Protein AF-A0A7S1T1C7-F1 (afdb_monomer_lite)

Structure (mmCIF, N/CA/C/O backbone):
data_AF-A0A7S1T1C7-F1
#
_entry.id   AF-A0A7S1T1C7-F1
#
loop_
_atom_site.group_PDB
_atom_site.id
_atom_site.type_symbol
_atom_site.label_atom_id
_atom_site.label_alt_id
_atom_site.label_comp_id
_atom_site.label_asym_id
_atom_site.label_entity_id
_atom_site.label_seq_id
_atom_site.pdbx_PDB_ins_code
_atom_site.Cartn_x
_atom_site.Cartn_y
_atom_site.Cartn_z
_atom_site.occupancy
_atom_site.B_iso_or_equiv
_atom_site.auth_seq_id
_atom_site.auth_comp_id
_atom_site.auth_asym_id
_atom_site.auth_atom_id
_atom_site.pdbx_PDB_model_num
ATOM 1 N N . MET A 1 1 ? -16.524 -9.075 8.177 1.00 94.69 1 MET A N 1
ATOM 2 C CA . MET A 1 1 ? -15.421 -10.021 7.893 1.00 94.69 1 MET A CA 1
ATOM 3 C C . MET A 1 1 ? -14.574 -10.201 9.147 1.00 94.69 1 MET A C 1
ATOM 5 O O . MET A 1 1 ? -14.177 -9.198 9.713 1.00 94.69 1 MET A O 1
ATOM 9 N N . GLY A 1 2 ? -14.320 -11.431 9.605 1.00 95.88 2 GLY A N 1
ATOM 10 C CA . GLY A 1 2 ? -13.396 -11.708 10.721 1.00 95.88 2 GLY A CA 1
ATOM 11 C C . GLY A 1 2 ? -12.044 -12.215 10.214 1.00 95.88 2 GLY A C 1
ATOM 12 O O . GLY A 1 2 ? -12.002 -12.853 9.164 1.00 95.88 2 GLY A O 1
ATOM 13 N N . ILE A 1 3 ? -10.954 -11.936 10.935 1.00 95.75 3 ILE A N 1
ATOM 14 C CA . ILE A 1 3 ? -9.585 -12.243 10.490 1.00 95.75 3 ILE A CA 1
ATOM 15 C C . ILE A 1 3 ? -8.833 -13.014 11.574 1.00 95.75 3 ILE A C 1
ATOM 17 O O . ILE A 1 3 ? -8.787 -12.588 12.723 1.00 95.75 3 ILE A O 1
ATOM 21 N N . ILE A 1 4 ? -8.197 -14.124 11.188 1.00 96.56 4 ILE A N 1
ATOM 22 C CA . ILE A 1 4 ? -7.244 -14.861 12.027 1.00 96.56 4 ILE A CA 1
ATOM 23 C C . ILE A 1 4 ? -5.871 -14.811 11.331 1.00 96.56 4 ILE A C 1
ATOM 25 O O . ILE A 1 4 ? -5.703 -15.445 10.284 1.00 96.56 4 ILE A O 1
ATOM 29 N N . PRO A 1 5 ? -4.886 -14.069 11.867 1.00 91.00 5 PRO A N 1
ATOM 30 C CA . PRO A 1 5 ? -3.635 -13.780 11.164 1.00 91.00 5 PRO A CA 1
ATOM 31 C C . PRO A 1 5 ? -2.648 -14.953 11.225 1.00 91.00 5 PRO A C 1
ATOM 33 O O . PRO A 1 5 ? -1.771 -15.006 12.082 1.00 91.00 5 PRO A O 1
ATOM 36 N N . ARG A 1 6 ? -2.791 -15.916 10.306 1.00 89.88 6 ARG A N 1
ATOM 37 C CA . ARG A 1 6 ? -1.931 -17.117 10.206 1.00 89.88 6 ARG A CA 1
ATOM 38 C C . ARG A 1 6 ? -0.853 -17.052 9.119 1.00 89.88 6 ARG A C 1
ATOM 40 O O . ARG A 1 6 ? -0.150 -18.038 8.912 1.00 89.88 6 ARG A O 1
ATOM 47 N N . GLY A 1 7 ? -0.747 -15.936 8.403 1.00 73.88 7 GLY A N 1
ATOM 48 C CA . GLY A 1 7 ? 0.291 -15.713 7.398 1.00 73.88 7 GLY A CA 1
ATOM 49 C C . GLY A 1 7 ? 1.605 -15.221 8.011 1.00 73.88 7 GLY A C 1
ATOM 50 O O . GLY A 1 7 ? 1.689 -14.951 9.207 1.00 73.88 7 GLY A O 1
ATOM 51 N N . THR A 1 8 ? 2.634 -15.065 7.179 1.00 69.75 8 THR A N 1
ATOM 52 C CA . THR A 1 8 ? 3.940 -14.537 7.614 1.00 69.75 8 THR A CA 1
ATOM 53 C C . THR A 1 8 ? 3.913 -13.022 7.815 1.00 69.75 8 THR A C 1
ATOM 55 O O . THR A 1 8 ? 4.495 -12.526 8.766 1.00 69.75 8 THR A O 1
ATOM 58 N N . ALA A 1 9 ? 3.233 -12.271 6.942 1.00 71.12 9 ALA A N 1
ATOM 59 C CA . ALA A 1 9 ? 3.201 -10.807 7.028 1.00 71.12 9 ALA A CA 1
ATOM 60 C C . ALA A 1 9 ? 2.000 -10.285 7.829 1.00 71.12 9 ALA A C 1
ATOM 62 O O . ALA A 1 9 ? 2.148 -9.370 8.631 1.00 71.12 9 ALA A O 1
ATOM 63 N N . ASN A 1 10 ? 0.810 -10.865 7.618 1.00 79.19 10 ASN A N 1
ATOM 64 C CA . ASN A 1 10 ? -0.457 -10.426 8.225 1.00 79.19 10 ASN A CA 1
ATOM 65 C C . ASN A 1 10 ? -0.705 -8.910 8.123 1.00 79.19 10 ASN A C 1
ATOM 67 O O . ASN A 1 10 ? -1.299 -8.324 9.025 1.00 79.19 10 ASN A O 1
ATOM 71 N N . ALA A 1 11 ? -0.255 -8.286 7.031 1.00 79.19 11 ALA A N 1
ATOM 72 C CA . ALA A 1 11 ? -0.214 -6.835 6.885 1.00 79.19 11 ALA A CA 1
ATOM 73 C C . ALA A 1 11 ? -1.580 -6.176 7.144 1.00 79.19 11 ALA A C 1
ATOM 75 O O . ALA A 1 11 ? -1.676 -5.250 7.941 1.00 79.19 11 ALA A O 1
ATOM 76 N N . PHE A 1 12 ? -2.654 -6.717 6.568 1.00 86.06 12 PHE A N 1
ATOM 77 C CA . PHE A 1 12 ? -4.004 -6.174 6.747 1.00 86.06 12 PHE A CA 1
ATOM 78 C C . PHE A 1 12 ? -4.469 -6.235 8.206 1.00 86.06 12 PHE A C 1
ATOM 80 O O . PHE A 1 12 ? -4.974 -5.256 8.747 1.00 86.06 12 PHE A O 1
ATOM 87 N N . ALA A 1 13 ? -4.231 -7.365 8.879 1.00 88.94 13 ALA A N 1
ATOM 88 C CA . ALA A 1 13 ? -4.561 -7.523 10.293 1.00 88.94 13 ALA A CA 1
ATOM 89 C C . ALA A 1 13 ? -3.777 -6.525 11.157 1.00 88.94 13 ALA A C 1
ATOM 91 O O . ALA A 1 13 ? -4.359 -5.819 11.975 1.00 88.94 13 ALA A O 1
ATOM 92 N N . SER A 1 14 ? -2.465 -6.423 10.929 1.00 83.62 14 SER A N 1
ATOM 93 C CA . SER A 1 14 ? -1.596 -5.518 11.678 1.00 83.62 14 SER A CA 1
ATOM 94 C C . SER A 1 14 ? -1.922 -4.043 11.442 1.00 83.62 14 SER A C 1
ATOM 96 O O . SER A 1 14 ? -1.859 -3.266 12.390 1.00 83.62 14 SER A O 1
ATOM 98 N N . ALA A 1 15 ? -2.310 -3.656 10.225 1.00 80.56 15 ALA A N 1
ATOM 99 C CA . ALA A 1 15 ? -2.726 -2.289 9.921 1.00 80.56 15 ALA A CA 1
ATOM 100 C C . ALA A 1 15 ? -4.005 -1.885 10.674 1.00 80.56 15 ALA A C 1
ATOM 102 O O . ALA A 1 15 ? -4.111 -0.756 11.140 1.00 80.56 15 ALA A O 1
ATOM 103 N N . LEU A 1 16 ? -4.933 -2.825 10.875 1.00 88.31 16 LEU A N 1
ATOM 104 C CA . LEU A 1 16 ? -6.177 -2.598 11.619 1.00 88.31 16 LEU A CA 1
ATOM 105 C C . LEU A 1 16 ? -6.052 -2.858 13.130 1.00 88.31 16 LEU A C 1
ATOM 107 O O . LEU A 1 16 ? -7.058 -2.903 13.836 1.00 88.31 16 LEU A O 1
ATOM 111 N N . GLY A 1 17 ? -4.834 -3.068 13.637 1.00 88.25 17 GLY A N 1
ATOM 112 C CA . GLY A 1 17 ? -4.583 -3.321 15.058 1.00 88.25 17 GLY A CA 1
ATOM 113 C C . GLY A 1 17 ? -5.045 -4.695 15.552 1.00 88.25 17 GLY A C 1
ATOM 114 O O . GLY A 1 17 ? -5.097 -4.923 16.759 1.00 88.25 17 GLY A O 1
ATOM 115 N N . ILE A 1 18 ? -5.375 -5.625 14.653 1.00 92.12 18 ILE A N 1
ATOM 116 C CA . ILE A 1 18 ? -5.706 -7.002 15.025 1.00 92.12 18 ILE A CA 1
ATOM 117 C C . ILE A 1 18 ? -4.415 -7.696 15.489 1.00 92.12 18 ILE A C 1
ATOM 119 O O . ILE A 1 18 ? -3.423 -7.687 14.747 1.00 92.12 18 ILE A O 1
ATOM 123 N N . PRO A 1 19 ? -4.407 -8.319 16.684 1.00 91.31 19 PRO A N 1
ATOM 124 C CA . PRO A 1 19 ? -3.212 -8.957 17.220 1.00 91.31 19 PRO A CA 1
ATOM 125 C C . PRO A 1 19 ? -2.632 -10.010 16.281 1.00 91.31 19 PRO A C 1
ATOM 127 O O . PRO A 1 19 ? -3.352 -10.860 15.760 1.00 91.31 19 PRO A O 1
ATOM 130 N N . SER A 1 20 ? -1.316 -9.977 16.082 1.00 86.56 20 SER A N 1
ATOM 131 C CA . SER A 1 20 ? -0.575 -10.935 15.261 1.00 86.56 20 SER A CA 1
ATOM 132 C C . SER A 1 20 ? 0.629 -11.483 16.026 1.00 86.56 20 SER A C 1
ATOM 134 O O . SER A 1 20 ? 0.948 -11.026 17.123 1.00 86.56 20 SER A O 1
ATOM 136 N N . HIS A 1 21 ? 1.340 -12.445 15.437 1.00 81.06 21 HIS A N 1
ATOM 137 C CA . HIS A 1 21 ? 2.570 -12.991 16.023 1.00 81.06 21 HIS A CA 1
ATOM 138 C C . HIS A 1 21 ? 3.660 -11.929 16.278 1.00 81.06 21 HIS A C 1
ATOM 140 O O . HIS A 1 21 ? 4.607 -12.195 17.012 1.00 81.06 21 HIS A O 1
ATOM 146 N N . LEU A 1 22 ? 3.538 -10.739 15.676 1.00 74.44 22 LEU A N 1
ATOM 147 C CA . LEU A 1 22 ? 4.433 -9.605 15.914 1.00 74.44 22 LEU A CA 1
ATOM 148 C C . LEU A 1 22 ? 4.089 -8.833 17.196 1.00 74.44 22 LEU A C 1
ATOM 150 O O . LEU A 1 22 ? 4.935 -8.104 17.706 1.00 74.44 22 LEU A O 1
ATOM 154 N N . THR A 1 23 ? 2.859 -8.955 17.700 1.00 78.75 23 THR A N 1
ATOM 155 C CA . THR A 1 23 ? 2.350 -8.153 18.823 1.00 78.75 23 THR A CA 1
ATOM 156 C C . THR A 1 23 ? 2.055 -8.980 20.070 1.00 78.75 23 THR A C 1
ATOM 158 O O . THR A 1 23 ? 2.125 -8.441 21.169 1.00 78.75 23 THR A O 1
ATOM 161 N N . SER A 1 24 ? 1.728 -10.269 19.928 1.00 83.62 24 SER A N 1
ATOM 162 C CA . SER A 1 24 ? 1.413 -11.156 21.054 1.00 83.62 24 SER A CA 1
ATOM 163 C C . SER A 1 24 ? 1.793 -12.609 20.767 1.00 83.62 24 SER A C 1
ATOM 165 O O . SER A 1 24 ? 1.755 -13.067 19.626 1.00 83.62 24 SER A O 1
ATOM 167 N N . LEU A 1 25 ? 2.126 -13.360 21.822 1.00 88.06 25 LEU A N 1
ATOM 168 C CA . LEU A 1 25 ? 2.326 -14.812 21.758 1.00 88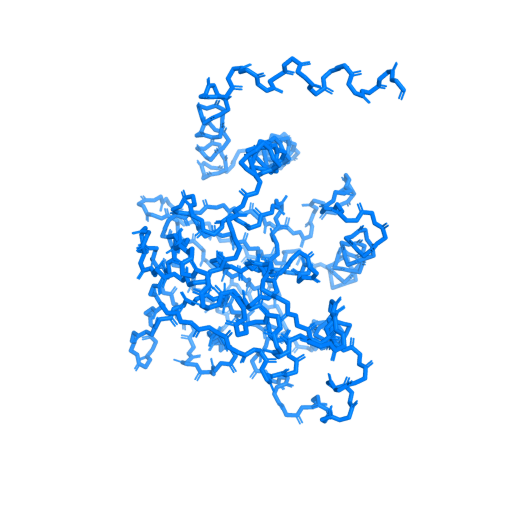.06 25 LEU A CA 1
ATOM 169 C C . LEU A 1 25 ? 0.998 -15.589 21.736 1.00 88.06 25 LEU A C 1
ATOM 171 O O . LEU A 1 25 ? 0.973 -16.700 21.213 1.00 88.06 25 LEU A O 1
ATOM 175 N N . ASP A 1 26 ? -0.098 -15.010 22.245 1.00 93.19 26 ASP A N 1
ATOM 176 C CA . ASP A 1 26 ? -1.447 -15.612 22.231 1.00 93.19 26 ASP A CA 1
ATOM 177 C C . ASP A 1 26 ? -2.354 -14.955 21.171 1.00 93.19 26 ASP A C 1
ATOM 179 O O . ASP A 1 26 ? -3.581 -14.941 21.267 1.00 93.19 26 ASP A O 1
ATOM 183 N N . TYR A 1 27 ? -1.738 -14.409 20.118 1.00 93.00 27 TYR A N 1
ATOM 184 C CA . TYR A 1 27 ? -2.398 -13.617 19.076 1.00 93.00 27 TYR A CA 1
ATOM 185 C C . TYR A 1 27 ? -3.589 -14.315 18.403 1.00 93.00 27 TYR A C 1
ATOM 187 O O . TYR A 1 27 ? -4.520 -13.650 17.960 1.00 93.00 27 TYR A O 1
ATOM 195 N N . ILE A 1 28 ? -3.598 -15.651 18.326 1.00 95.38 28 ILE A N 1
ATOM 196 C CA . ILE A 1 28 ? -4.740 -16.404 17.786 1.00 95.38 28 ILE A CA 1
ATOM 197 C C . ILE A 1 28 ? -5.955 -16.277 18.705 1.00 95.38 28 ILE A C 1
ATOM 199 O O . ILE A 1 28 ? -7.058 -16.029 18.219 1.00 95.38 28 ILE A O 1
ATOM 203 N N . ARG A 1 29 ? -5.769 -16.438 20.022 1.00 96.06 29 ARG A N 1
ATOM 204 C CA . ARG A 1 29 ? -6.849 -16.257 20.996 1.00 96.06 29 ARG A CA 1
ATOM 205 C C . ARG A 1 29 ? -7.340 -14.819 20.964 1.00 96.06 29 ARG A C 1
ATOM 207 O O . ARG A 1 29 ? -8.542 -14.604 20.868 1.00 96.06 29 ARG A O 1
ATOM 214 N N . GLU A 1 30 ? -6.428 -13.854 20.978 1.00 96.00 30 GLU A N 1
ATOM 215 C CA . GLU A 1 30 ? -6.785 -12.435 20.974 1.00 96.00 30 GLU A CA 1
ATOM 216 C C . GLU A 1 30 ? -7.516 -12.026 19.680 1.00 96.00 30 GLU A C 1
ATOM 218 O O . GLU A 1 30 ? -8.505 -11.298 19.733 1.00 96.00 30 GLU A O 1
ATOM 223 N N . ALA A 1 31 ? -7.119 -12.550 18.515 1.00 96.56 31 ALA A N 1
ATOM 224 C CA . ALA A 1 31 ? -7.854 -12.347 17.265 1.00 96.56 31 ALA A CA 1
ATOM 225 C C . ALA A 1 31 ? -9.265 -12.966 17.314 1.00 96.56 31 ALA A C 1
ATOM 227 O O . ALA A 1 31 ? -10.232 -12.353 16.856 1.00 96.56 31 ALA A O 1
ATOM 228 N N . CYS A 1 32 ? -9.422 -14.149 17.920 1.00 97.56 32 CYS A N 1
ATOM 229 C CA . CYS A 1 32 ? -10.744 -14.725 18.181 1.00 97.56 32 CYS A CA 1
ATOM 230 C C . CYS A 1 32 ? -11.571 -13.842 19.127 1.00 97.56 32 CYS A C 1
ATOM 232 O O . CYS A 1 32 ? -12.763 -13.662 18.893 1.00 97.56 32 CYS A O 1
ATOM 234 N N . GLU A 1 33 ? -10.965 -13.256 20.161 1.00 97.12 33 GLU A N 1
ATOM 235 C CA . GLU A 1 33 ? -11.646 -12.311 21.052 1.00 97.12 33 GLU A CA 1
ATOM 236 C C . GLU A 1 33 ? -12.107 -11.054 20.310 1.00 97.12 33 GLU A C 1
ATOM 238 O O . GLU A 1 33 ? -13.227 -10.603 20.536 1.00 97.12 33 GLU A O 1
ATOM 243 N N . VAL A 1 34 ? -11.302 -10.516 19.389 1.00 96.62 34 VAL A N 1
ATOM 244 C CA . VAL A 1 34 ? -11.714 -9.407 18.511 1.00 96.62 34 VAL A CA 1
ATOM 245 C C . VAL A 1 34 ? -12.958 -9.786 17.703 1.00 96.62 34 VAL A C 1
ATOM 247 O O . VAL A 1 34 ? -13.930 -9.029 17.681 1.00 96.62 34 VAL A O 1
ATOM 250 N N . ILE A 1 35 ? -12.966 -10.975 17.095 1.00 97.81 35 ILE A N 1
ATOM 251 C CA . ILE A 1 35 ? -14.122 -11.480 16.339 1.00 97.81 35 ILE A CA 1
ATOM 252 C C . ILE A 1 35 ? -15.350 -11.622 17.249 1.00 97.81 35 ILE A C 1
ATOM 254 O O . ILE A 1 35 ? -16.437 -11.187 16.876 1.00 97.81 35 ILE A O 1
ATOM 258 N N . LEU A 1 36 ? -15.183 -12.201 18.442 1.00 97.62 36 LEU A N 1
ATOM 259 C CA . LEU A 1 36 ? -16.266 -12.426 19.405 1.00 97.62 36 LEU A CA 1
ATOM 260 C C . LEU A 1 36 ? -16.835 -11.125 19.978 1.00 97.62 36 LEU A C 1
ATOM 262 O O . LEU A 1 36 ? -18.033 -11.059 20.242 1.00 97.62 36 LEU A O 1
ATOM 266 N N . ARG A 1 37 ? -16.005 -10.088 20.152 1.00 96.19 37 ARG A N 1
ATOM 267 C CA . ARG A 1 37 ? -16.465 -8.749 20.553 1.00 96.19 37 ARG A CA 1
ATOM 268 C C . ARG A 1 37 ? -17.385 -8.129 19.505 1.00 96.19 37 ARG A C 1
ATOM 270 O O . ARG A 1 37 ? -18.262 -7.355 19.866 1.00 96.19 37 ARG A O 1
ATOM 277 N N . GLY A 1 38 ? -17.196 -8.464 18.228 1.00 94.38 38 GLY A N 1
ATOM 278 C CA . GLY A 1 38 ? -18.103 -8.063 17.155 1.00 94.38 38 GLY A CA 1
ATOM 279 C C . GLY A 1 38 ? -18.046 -6.578 16.783 1.00 94.38 38 GLY A C 1
ATOM 280 O O . GLY A 1 38 ? -18.912 -6.119 16.042 1.00 94.38 38 GLY A O 1
ATOM 281 N N . ASN A 1 39 ? -17.043 -5.837 17.264 1.00 94.81 39 ASN A N 1
ATOM 282 C CA . ASN A 1 39 ? -16.820 -4.444 16.881 1.00 94.81 39 ASN A CA 1
ATOM 283 C C . ASN A 1 39 ? -16.600 -4.352 15.371 1.00 94.81 39 ASN A C 1
ATOM 285 O O . ASN A 1 39 ? -15.760 -5.068 14.828 1.00 94.81 39 ASN A O 1
ATOM 289 N N . GLN A 1 40 ? -17.350 -3.481 14.703 1.00 94.62 40 GLN A N 1
ATOM 290 C CA . GLN A 1 40 ? -17.287 -3.312 13.257 1.00 94.62 40 GLN A CA 1
ATOM 291 C C . GLN A 1 40 ? -16.524 -2.038 12.923 1.00 94.62 40 GLN A C 1
ATOM 293 O O . GLN A 1 40 ? -16.912 -0.954 13.350 1.00 94.62 40 GLN A O 1
ATOM 298 N N . ARG A 1 41 ? -15.466 -2.179 12.130 1.00 92.25 41 ARG A N 1
ATOM 299 C CA . ARG A 1 41 ? -14.788 -1.075 11.464 1.00 92.25 41 ARG A CA 1
ATOM 300 C C . ARG A 1 41 ? -15.151 -1.112 9.986 1.00 92.25 41 ARG A C 1
ATOM 302 O O . ARG A 1 41 ? -15.051 -2.164 9.351 1.00 92.25 41 ARG A O 1
ATOM 309 N N . VAL A 1 42 ? -15.600 0.020 9.466 1.00 93.50 42 VAL A N 1
ATOM 310 C CA . VAL A 1 42 ? -15.827 0.216 8.035 1.00 93.50 42 VAL A CA 1
ATOM 311 C C . VAL A 1 42 ? -14.530 0.760 7.458 1.00 93.50 42 VAL A C 1
ATOM 313 O O . VAL A 1 42 ? -13.990 1.716 8.000 1.00 93.50 42 VAL A O 1
ATOM 316 N N . VAL A 1 43 ? -14.007 0.103 6.431 1.00 93.69 43 VAL A N 1
ATOM 317 C CA . VAL A 1 43 ? -12.789 0.513 5.731 1.00 93.69 43 VAL A CA 1
ATOM 318 C C . VAL A 1 43 ? -13.040 0.495 4.237 1.00 93.69 43 VAL A C 1
ATOM 320 O O . VAL A 1 43 ? -13.911 -0.227 3.734 1.00 93.69 43 VAL A O 1
ATOM 323 N N . ASP A 1 44 ? -12.249 1.277 3.537 1.00 95.94 44 ASP A N 1
ATOM 324 C CA . ASP A 1 44 ? -12.247 1.338 2.097 1.00 95.94 44 ASP A CA 1
ATOM 325 C C . ASP A 1 44 ? -11.632 0.073 1.506 1.00 95.94 44 ASP A C 1
ATOM 327 O O . ASP A 1 44 ? -10.869 -0.680 2.127 1.00 95.94 44 ASP A O 1
ATOM 331 N N . ALA A 1 45 ? -12.006 -0.171 0.263 1.00 95.94 45 ALA A N 1
ATOM 332 C CA . ALA A 1 45 ? -11.330 -1.095 -0.622 1.00 95.94 45 ALA A CA 1
ATOM 333 C C . ALA A 1 45 ? -11.174 -0.403 -1.968 1.00 95.94 45 ALA A C 1
ATOM 335 O O . ALA A 1 45 ? -11.776 0.636 -2.214 1.00 95.94 45 ALA A O 1
ATOM 336 N N . ALA A 1 46 ? -10.431 -1.006 -2.877 1.00 97.06 46 ALA A N 1
ATOM 337 C CA . ALA A 1 46 ? -10.331 -0.517 -4.236 1.00 97.06 46 ALA A CA 1
ATOM 338 C C . ALA A 1 46 ? -10.552 -1.642 -5.240 1.00 97.06 46 ALA A C 1
ATOM 340 O O . ALA A 1 46 ? -10.496 -2.831 -4.921 1.00 97.06 46 ALA A O 1
ATOM 341 N N . TRP A 1 47 ? -10.785 -1.252 -6.484 1.00 97.69 47 TRP A N 1
ATOM 342 C CA . TRP A 1 47 ? -10.694 -2.151 -7.619 1.00 97.69 47 TRP A CA 1
ATOM 343 C C . TRP A 1 47 ? -9.512 -1.769 -8.493 1.00 97.69 47 TRP A C 1
ATOM 345 O O . TRP A 1 47 ? -9.468 -0.654 -9.000 1.00 97.69 47 TRP A O 1
ATOM 355 N N . ALA A 1 48 ? -8.611 -2.718 -8.734 1.00 96.44 48 ALA A N 1
ATOM 356 C CA . ALA A 1 48 ? -7.582 -2.612 -9.756 1.00 96.44 48 ALA A CA 1
ATOM 357 C C . ALA A 1 48 ? -8.098 -3.236 -11.061 1.00 96.44 48 ALA A C 1
ATOM 359 O O . ALA A 1 48 ? -8.486 -4.402 -11.081 1.00 96.44 48 ALA A O 1
ATOM 360 N N . THR A 1 49 ? -8.112 -2.474 -12.150 1.00 97.62 49 THR A N 1
ATOM 361 C CA . THR A 1 49 ? -8.530 -2.911 -13.488 1.00 97.62 49 THR A CA 1
ATOM 362 C C . THR A 1 49 ? -7.343 -2.814 -14.436 1.00 97.62 49 THR A C 1
ATOM 364 O O . THR A 1 49 ? -6.794 -1.732 -14.637 1.00 97.62 49 THR A O 1
ATOM 367 N N . GLY A 1 50 ? -6.936 -3.939 -15.014 1.00 94.38 50 GLY A N 1
ATOM 368 C CA . GLY A 1 50 ? -5.750 -4.040 -15.860 1.00 94.38 50 GLY A CA 1
ATOM 369 C C . GLY A 1 50 ? -5.913 -5.067 -16.975 1.00 94.38 50 GLY A C 1
ATOM 370 O O . GLY A 1 50 ? -7.025 -5.453 -17.334 1.00 94.38 50 GLY A O 1
ATOM 371 N N . GLU A 1 51 ? -4.781 -5.516 -17.516 1.00 93.00 51 GLU A N 1
ATOM 372 C CA . GLU A 1 51 ? -4.702 -6.376 -18.704 1.00 93.00 51 GLU A CA 1
ATOM 373 C C . GLU A 1 51 ? -5.592 -7.630 -18.629 1.00 93.00 51 GLU A C 1
ATOM 375 O O . GLU A 1 51 ? -6.303 -7.940 -19.584 1.00 93.00 51 GLU A O 1
ATOM 380 N N . TRP A 1 52 ? -5.572 -8.354 -17.504 1.00 93.75 52 TRP A N 1
ATOM 381 C CA . TRP A 1 52 ? -6.292 -9.630 -17.366 1.00 93.75 52 TRP A CA 1
ATOM 382 C C . TRP A 1 52 ? -7.669 -9.515 -16.687 1.00 93.75 52 TRP A C 1
ATOM 384 O O . TRP A 1 52 ? -8.296 -10.541 -16.420 1.00 93.75 52 TRP A O 1
ATOM 394 N N . GLY A 1 53 ? -8.165 -8.302 -16.412 1.00 95.75 53 GLY A N 1
ATOM 395 C CA . GLY A 1 53 ? -9.477 -8.095 -15.792 1.00 95.75 53 GLY A CA 1
ATOM 396 C C . GLY A 1 53 ? -9.500 -7.087 -14.644 1.00 95.75 53 GLY A C 1
ATOM 397 O O . GLY A 1 53 ? -8.827 -6.060 -14.682 1.00 95.75 53 GLY A O 1
ATOM 398 N N . LYS A 1 54 ? -10.358 -7.357 -13.653 1.00 95.94 54 LYS A N 1
ATOM 399 C CA . LYS A 1 54 ? -10.645 -6.479 -12.513 1.00 95.94 54 LYS A CA 1
ATOM 400 C C . LYS A 1 54 ? -10.545 -7.269 -11.208 1.00 95.94 54 LYS A C 1
ATOM 402 O O . LYS A 1 54 ? -11.192 -8.309 -11.083 1.00 95.94 54 LYS A O 1
ATOM 407 N N . TRP A 1 55 ? -9.779 -6.769 -10.240 1.00 95.12 55 TRP A N 1
ATOM 408 C CA . TRP A 1 55 ? -9.484 -7.457 -8.980 1.00 95.12 55 TRP A CA 1
ATOM 409 C C . TRP A 1 55 ? -9.626 -6.538 -7.775 1.00 95.12 55 TRP A C 1
ATOM 411 O O . TRP A 1 55 ? -9.357 -5.339 -7.888 1.00 95.12 55 TRP A O 1
ATOM 421 N N . PRO A 1 56 ? -10.060 -7.080 -6.626 1.00 95.06 56 PRO A N 1
ATOM 422 C CA . PRO A 1 56 ? -10.119 -6.305 -5.405 1.00 95.06 56 PRO A CA 1
ATOM 423 C C . PRO A 1 56 ? -8.699 -5.977 -4.939 1.00 95.06 56 PRO A C 1
ATOM 425 O O . PRO A 1 56 ? -7.810 -6.825 -4.974 1.00 95.06 56 PRO A O 1
ATOM 428 N N . LEU A 1 57 ? -8.524 -4.746 -4.486 1.00 91.44 57 LEU A N 1
ATOM 429 C CA . LEU A 1 57 ? -7.334 -4.245 -3.830 1.00 91.44 57 LEU A CA 1
ATOM 430 C C . LEU A 1 57 ? -7.715 -3.905 -2.390 1.00 91.44 57 LEU A C 1
ATOM 432 O O . LEU A 1 57 ? -8.565 -3.047 -2.155 1.00 91.44 57 LEU A O 1
ATOM 436 N N . THR A 1 58 ? -7.102 -4.584 -1.428 1.00 90.44 58 THR A N 1
ATOM 437 C CA . THR A 1 58 ? -7.364 -4.368 0.001 1.00 90.44 58 THR A CA 1
ATOM 438 C C . THR A 1 58 ? -6.171 -3.767 0.729 1.00 90.44 58 THR A C 1
ATOM 440 O O . THR A 1 58 ? -6.375 -3.007 1.674 1.00 90.44 58 THR A O 1
ATOM 443 N N . LEU A 1 59 ? -4.946 -4.064 0.283 1.00 85.00 59 LEU A N 1
ATOM 444 C CA . LEU A 1 59 ? -3.704 -3.542 0.844 1.00 85.00 59 LEU A CA 1
ATOM 445 C C . LEU A 1 59 ? -3.029 -2.575 -0.117 1.00 85.00 59 LEU A C 1
ATOM 447 O O . LEU A 1 59 ? -3.128 -1.362 0.057 1.00 85.00 59 LEU A O 1
ATOM 451 N N . LEU A 1 60 ? -2.313 -3.111 -1.103 1.00 83.38 60 LEU A N 1
ATOM 452 C CA . LEU A 1 60 ? -1.473 -2.321 -1.990 1.00 83.38 60 LEU A CA 1
ATOM 453 C C . LEU A 1 60 ? -1.258 -2.989 -3.345 1.00 83.38 60 LEU A C 1
ATOM 455 O O . LEU A 1 60 ? -1.299 -4.211 -3.492 1.00 83.38 60 LEU A O 1
ATOM 459 N N . LEU A 1 61 ? -0.989 -2.138 -4.323 1.00 86.44 61 LEU A N 1
ATOM 460 C CA . LEU A 1 61 ? -0.537 -2.481 -5.654 1.00 86.44 61 LEU A CA 1
ATOM 461 C C . LEU A 1 61 ? 0.907 -2.000 -5.829 1.00 86.44 61 LEU A C 1
ATOM 463 O O . LEU A 1 61 ? 1.242 -0.895 -5.402 1.00 86.44 61 LEU A O 1
ATOM 467 N N . GLY A 1 62 ? 1.743 -2.808 -6.479 1.00 82.50 62 GLY A N 1
ATOM 468 C CA . GLY A 1 62 ? 3.134 -2.499 -6.809 1.00 82.50 62 GLY A CA 1
ATOM 469 C C . GLY A 1 62 ? 3.430 -2.621 -8.308 1.00 82.50 62 GLY A C 1
ATOM 470 O O . GLY A 1 62 ? 2.917 -3.509 -8.991 1.00 82.50 62 GLY A O 1
ATOM 471 N N . ILE A 1 63 ? 4.274 -1.722 -8.826 1.00 83.44 63 ILE A N 1
ATOM 472 C CA . ILE A 1 63 ? 4.758 -1.694 -10.216 1.00 83.44 63 ILE A CA 1
ATOM 473 C C . ILE A 1 63 ? 6.282 -1.530 -10.221 1.00 83.44 63 ILE A C 1
ATOM 475 O O . ILE A 1 63 ? 6.833 -0.727 -9.467 1.00 83.44 63 ILE A O 1
ATOM 479 N N . GLY A 1 64 ? 6.965 -2.275 -11.095 1.00 73.25 64 GLY A N 1
ATOM 480 C CA . GLY A 1 64 ? 8.423 -2.232 -11.269 1.00 73.25 64 GLY A CA 1
ATOM 481 C C . GLY A 1 64 ? 9.168 -3.130 -10.276 1.00 73.25 64 GLY A C 1
ATOM 482 O O . GLY A 1 64 ? 9.636 -4.206 -10.643 1.00 73.25 64 GLY A O 1
ATOM 483 N N . LEU A 1 65 ? 9.228 -2.720 -9.004 1.00 61.72 65 LEU A N 1
ATOM 484 C CA . LEU A 1 65 ? 10.031 -3.358 -7.942 1.00 61.72 65 LEU A CA 1
ATOM 485 C C . LEU A 1 65 ? 9.659 -4.816 -7.608 1.00 61.72 65 LEU A C 1
ATOM 487 O O . LEU A 1 65 ? 10.516 -5.574 -7.156 1.00 61.72 65 LEU A O 1
ATOM 491 N N . GLU A 1 66 ? 8.398 -5.215 -7.792 1.00 50.75 66 GLU A N 1
ATOM 492 C CA . GLU A 1 66 ? 7.875 -6.515 -7.323 1.00 50.75 66 GLU A CA 1
ATOM 493 C C . GLU A 1 66 ? 7.722 -7.570 -8.434 1.00 50.75 66 GLU A C 1
ATOM 495 O O . GLU A 1 66 ? 7.480 -8.746 -8.165 1.00 50.75 66 GLU A O 1
ATOM 500 N N . ALA A 1 67 ? 7.929 -7.175 -9.690 1.00 44.03 67 ALA A N 1
ATOM 501 C CA . ALA A 1 67 ? 7.642 -7.956 -10.892 1.00 44.03 67 ALA A CA 1
ATOM 502 C C . ALA A 1 67 ? 8.489 -9.240 -11.064 1.00 44.03 67 ALA A C 1
ATOM 504 O O . ALA A 1 67 ? 8.074 -10.190 -11.735 1.00 44.03 67 ALA A O 1
ATOM 505 N N . GLU A 1 68 ? 9.699 -9.289 -10.506 1.00 42.56 68 GLU A N 1
ATOM 506 C CA . GLU A 1 68 ? 10.655 -10.391 -10.729 1.00 42.56 68 GLU A CA 1
ATOM 507 C C . GLU A 1 68 ? 11.303 -10.918 -9.442 1.00 42.56 68 GLU A C 1
ATOM 509 O O . GLU A 1 68 ? 12.220 -11.737 -9.480 1.00 42.56 68 GLU A O 1
ATOM 514 N N . THR A 1 69 ? 10.822 -10.470 -8.284 1.00 44.66 69 THR A N 1
ATOM 515 C CA . THR A 1 69 ? 11.393 -10.789 -6.964 1.00 44.66 69 THR A CA 1
ATOM 516 C C . THR A 1 69 ? 10.671 -11.947 -6.275 1.00 44.66 69 THR A C 1
ATOM 518 O O . THR A 1 69 ? 11.122 -12.438 -5.237 1.00 44.66 69 THR A O 1
ATOM 521 N N . VAL A 1 70 ? 9.597 -12.455 -6.888 1.00 44.44 70 VAL A N 1
ATOM 522 C CA . VAL A 1 70 ? 8.894 -13.665 -6.437 1.00 44.44 70 VAL A CA 1
ATOM 523 C C . VAL A 1 70 ? 9.806 -14.902 -6.512 1.00 44.44 70 VAL A C 1
ATOM 525 O O . VAL A 1 70 ? 9.660 -15.795 -5.678 1.00 44.44 70 VAL A O 1
ATOM 528 N N . ASP A 1 71 ? 10.812 -14.901 -7.397 1.00 39.22 71 ASP A N 1
ATOM 529 C CA . ASP A 1 71 ? 11.690 -16.056 -7.648 1.00 39.22 71 ASP A CA 1
ATOM 530 C C . ASP A 1 71 ? 12.983 -16.103 -6.804 1.00 39.22 71 ASP A C 1
ATOM 532 O O . ASP A 1 71 ? 13.598 -17.160 -6.695 1.00 39.22 71 ASP A O 1
ATOM 536 N N . MET A 1 72 ? 13.411 -14.997 -6.172 1.00 41.16 72 MET A N 1
ATOM 537 C CA . MET A 1 72 ? 14.717 -14.934 -5.472 1.00 41.16 72 MET A CA 1
ATOM 538 C C . MET A 1 72 ? 14.659 -14.752 -3.953 1.00 41.16 72 MET A C 1
ATOM 540 O O . MET A 1 72 ? 15.686 -14.845 -3.280 1.00 41.16 72 MET A O 1
ATOM 544 N N . ALA A 1 73 ? 13.483 -14.514 -3.378 1.00 43.28 73 ALA A N 1
ATOM 545 C CA . ALA A 1 73 ? 13.366 -14.361 -1.935 1.00 43.28 73 ALA A CA 1
ATOM 546 C C . ALA A 1 73 ? 13.166 -15.732 -1.269 1.00 43.28 73 ALA A C 1
ATOM 548 O O . ALA A 1 73 ? 12.044 -16.241 -1.171 1.00 43.28 73 ALA A O 1
ATOM 549 N N . ASP A 1 74 ? 14.283 -16.309 -0.823 1.00 45.16 74 ASP A N 1
ATOM 550 C CA . ASP A 1 74 ? 14.353 -17.564 -0.079 1.00 45.16 74 ASP A CA 1
ATOM 551 C C . ASP A 1 74 ? 13.338 -17.568 1.080 1.00 45.16 74 ASP A C 1
ATOM 553 O O . ASP A 1 74 ? 13.218 -16.592 1.836 1.00 45.16 74 ASP A O 1
ATOM 557 N N . ARG A 1 75 ? 12.570 -18.657 1.212 1.00 50.03 75 ARG A N 1
ATOM 558 C CA . ARG A 1 75 ? 11.505 -18.797 2.228 1.00 50.03 75 ARG A CA 1
ATOM 559 C C . ARG A 1 75 ? 12.047 -18.556 3.638 1.00 50.03 75 ARG A C 1
ATOM 561 O O . ARG A 1 75 ? 11.346 -17.989 4.474 1.00 50.03 75 ARG A O 1
ATOM 568 N N . ASP A 1 76 ? 13.304 -18.910 3.874 1.00 41.91 76 ASP A N 1
ATOM 569 C CA . ASP A 1 76 ? 13.973 -18.724 5.160 1.00 41.91 76 ASP A CA 1
ATOM 570 C C . ASP A 1 76 ? 14.303 -17.258 5.470 1.00 41.91 76 ASP A C 1
ATOM 572 O O . ASP A 1 76 ? 14.276 -16.854 6.635 1.00 41.91 76 ASP A O 1
ATOM 576 N N . MET A 1 77 ? 14.540 -16.431 4.449 1.00 40.84 77 MET A N 1
ATOM 577 C CA . MET A 1 77 ? 14.789 -14.997 4.613 1.00 40.84 77 MET A CA 1
ATOM 578 C C . MET A 1 77 ? 13.478 -14.229 4.844 1.00 40.84 77 MET A C 1
ATOM 580 O O . MET A 1 77 ? 13.420 -13.356 5.714 1.00 40.84 77 MET A O 1
ATOM 584 N N . LYS A 1 78 ? 12.392 -14.645 4.171 1.00 46.62 78 LYS A N 1
ATOM 585 C CA . LYS A 1 78 ? 11.016 -14.171 4.432 1.00 46.62 78 LYS A CA 1
ATOM 586 C C . LYS A 1 78 ? 10.563 -14.460 5.870 1.00 46.62 78 LYS A C 1
ATOM 588 O O . LYS A 1 78 ? 9.885 -13.633 6.472 1.00 46.62 78 LYS A O 1
ATOM 593 N N . ASN A 1 79 ? 10.975 -15.598 6.431 1.00 47.12 79 ASN A N 1
ATOM 594 C CA . ASN A 1 79 ? 10.614 -16.020 7.787 1.00 47.12 79 ASN A CA 1
ATOM 595 C C . ASN A 1 79 ? 11.444 -15.353 8.900 1.00 47.12 79 ASN A C 1
ATOM 597 O O . ASN A 1 79 ? 10.977 -15.290 10.034 1.00 47.12 79 ASN A O 1
ATOM 601 N N . LYS A 1 80 ? 12.665 -14.875 8.610 1.00 36.47 80 LYS A N 1
ATOM 602 C CA . LYS A 1 80 ? 13.583 -14.314 9.625 1.00 36.47 80 LYS A CA 1
ATOM 603 C C . LYS A 1 80 ? 13.658 -12.788 9.649 1.00 36.47 80 LYS A C 1
ATOM 605 O O . LYS A 1 80 ? 13.996 -12.235 10.690 1.00 36.47 80 LYS A O 1
ATOM 610 N N . LEU A 1 81 ? 13.377 -12.112 8.531 1.00 35.25 81 LEU A N 1
ATOM 611 C CA . LEU A 1 81 ? 13.601 -10.665 8.395 1.00 35.25 81 LEU A CA 1
ATOM 612 C C . LEU A 1 81 ? 12.321 -9.826 8.251 1.00 35.25 81 LEU A C 1
ATOM 614 O O . LEU A 1 81 ? 12.407 -8.601 8.324 1.00 35.25 81 LEU A O 1
ATOM 618 N N . GLY A 1 82 ? 11.139 -10.433 8.091 1.00 52.06 82 GLY A N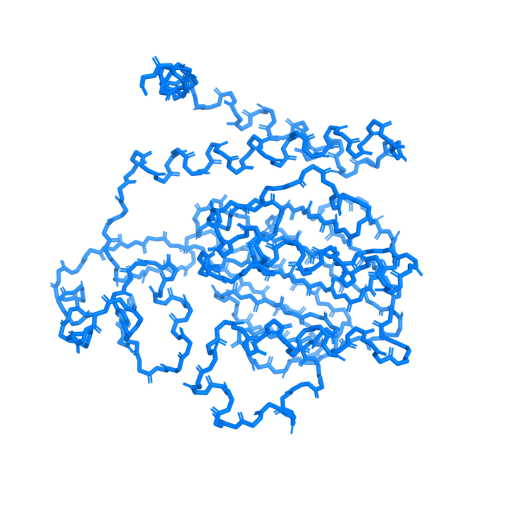 1
ATOM 619 C CA . GLY A 1 82 ? 9.869 -9.697 8.021 1.00 52.06 82 GLY A CA 1
ATOM 620 C C . GLY A 1 82 ? 9.918 -8.523 7.028 1.00 52.06 82 GLY A C 1
ATOM 621 O O . GLY A 1 82 ? 10.315 -8.693 5.877 1.00 52.06 82 GLY A O 1
ATOM 622 N N . VAL A 1 83 ? 9.572 -7.316 7.487 1.00 46.50 83 VAL A N 1
ATOM 623 C CA . VAL A 1 83 ? 9.608 -6.050 6.719 1.00 46.50 83 VAL A CA 1
ATOM 624 C C . VAL A 1 83 ? 10.967 -5.778 6.054 1.00 46.50 83 VAL A C 1
ATOM 626 O O . VAL A 1 83 ? 11.008 -5.285 4.930 1.00 46.50 83 VAL A O 1
ATOM 629 N N . LEU A 1 84 ? 12.085 -6.155 6.686 1.00 37.59 84 LEU A N 1
ATOM 630 C CA . LEU A 1 84 ? 13.429 -5.942 6.135 1.00 37.59 84 LEU A CA 1
ATOM 631 C C . LEU A 1 84 ? 13.662 -6.771 4.862 1.00 37.59 84 LEU A C 1
ATOM 633 O O . LEU A 1 84 ? 14.360 -6.307 3.967 1.00 37.59 84 LEU A O 1
ATOM 637 N N . ALA A 1 85 ? 13.042 -7.950 4.723 1.00 46.75 85 ALA A N 1
ATOM 638 C CA . ALA A 1 85 ? 13.161 -8.764 3.509 1.00 46.75 85 ALA A CA 1
ATOM 639 C C . ALA A 1 85 ? 12.525 -8.081 2.286 1.00 46.75 85 ALA A C 1
ATOM 641 O O . ALA A 1 85 ? 13.095 -8.133 1.198 1.00 46.75 85 ALA A O 1
ATOM 642 N N . TYR A 1 86 ? 11.386 -7.403 2.471 1.00 50.75 86 TYR A N 1
ATOM 643 C CA . TYR A 1 86 ? 10.742 -6.609 1.419 1.00 50.75 86 TYR A CA 1
ATOM 644 C C . TYR A 1 86 ? 11.575 -5.378 1.050 1.00 50.75 86 TYR A C 1
ATOM 646 O O . TYR A 1 86 ? 11.726 -5.070 -0.129 1.00 50.75 86 TYR A O 1
ATOM 654 N N . MET A 1 87 ? 12.192 -4.719 2.035 1.00 49.00 87 MET A N 1
ATOM 655 C CA . MET A 1 87 ? 13.075 -3.577 1.777 1.00 49.00 87 MET A CA 1
ATOM 656 C C . MET A 1 87 ? 14.349 -3.977 1.020 1.00 49.00 87 MET A C 1
ATOM 658 O O . MET A 1 87 ? 14.708 -3.323 0.045 1.00 49.00 87 MET A O 1
ATOM 662 N N . PHE A 1 88 ? 15.003 -5.080 1.402 1.00 43.41 88 PHE A N 1
ATOM 663 C CA . PHE A 1 88 ? 16.171 -5.601 0.682 1.00 43.41 88 PHE A CA 1
ATOM 664 C C . PHE A 1 88 ? 15.820 -6.072 -0.737 1.00 43.41 88 PHE A C 1
ATOM 666 O O . PHE A 1 88 ? 16.591 -5.833 -1.666 1.00 43.41 88 PHE A O 1
ATOM 673 N N . ALA A 1 89 ? 14.650 -6.691 -0.920 1.00 51.34 89 ALA A N 1
ATOM 674 C CA . ALA A 1 89 ? 14.133 -7.074 -2.232 1.00 51.34 89 ALA A CA 1
ATOM 675 C C . ALA A 1 89 ? 13.876 -5.847 -3.127 1.00 51.34 89 ALA A C 1
ATOM 677 O O . ALA A 1 89 ? 14.291 -5.839 -4.286 1.00 51.34 89 ALA A O 1
ATOM 678 N N . GLY A 1 90 ? 13.275 -4.788 -2.571 1.00 54.72 90 GLY A N 1
ATOM 679 C CA . GLY A 1 90 ? 13.062 -3.522 -3.270 1.00 54.72 90 GLY A CA 1
ATOM 680 C C . GLY A 1 90 ? 14.380 -2.848 -3.675 1.00 54.72 90 GLY A C 1
ATOM 681 O O . GLY A 1 90 ? 14.606 -2.519 -4.836 1.00 54.72 90 GLY A O 1
ATOM 682 N N . MET A 1 91 ? 15.326 -2.739 -2.744 1.00 51.25 91 MET A N 1
ATOM 683 C CA . MET A 1 91 ? 16.655 -2.173 -3.002 1.00 51.25 91 MET A CA 1
ATOM 684 C C . MET A 1 91 ? 17.441 -2.950 -4.077 1.00 51.25 91 MET A C 1
ATOM 686 O O . MET A 1 91 ? 18.129 -2.353 -4.903 1.00 51.25 91 MET A O 1
ATOM 690 N N . GLN A 1 92 ? 17.334 -4.280 -4.115 1.00 49.12 92 GLN A N 1
ATOM 691 C CA . GLN A 1 92 ? 18.033 -5.100 -5.109 1.00 49.12 92 GLN A CA 1
ATOM 692 C C . GLN A 1 92 ? 17.415 -5.011 -6.516 1.00 49.12 92 GLN A C 1
ATOM 694 O O . GLN A 1 92 ? 18.117 -5.217 -7.505 1.00 49.12 92 GLN A O 1
ATOM 699 N N . ALA A 1 93 ? 16.126 -4.693 -6.641 1.00 58.12 93 ALA A N 1
ATOM 700 C CA . ALA A 1 93 ? 15.482 -4.542 -7.944 1.00 58.12 93 ALA A CA 1
ATOM 701 C C . ALA A 1 93 ? 15.885 -3.232 -8.656 1.00 58.12 93 ALA A C 1
ATOM 703 O O . ALA A 1 93 ? 16.024 -3.225 -9.878 1.00 58.12 93 ALA A O 1
ATOM 704 N N . ILE A 1 94 ? 16.189 -2.161 -7.913 1.00 57.97 94 ILE A N 1
ATOM 705 C CA . ILE A 1 94 ? 16.628 -0.861 -8.472 1.00 57.97 94 ILE A CA 1
ATOM 706 C C . ILE A 1 94 ? 18.036 -0.920 -9.072 1.00 57.97 94 ILE A C 1
ATOM 708 O O . ILE A 1 94 ? 18.350 -0.195 -10.020 1.00 57.97 94 ILE A O 1
ATOM 712 N N . THR A 1 95 ? 18.903 -1.795 -8.557 1.00 53.19 95 THR A N 1
ATOM 713 C CA . THR A 1 95 ? 20.285 -1.917 -9.048 1.00 53.19 95 THR A CA 1
ATOM 714 C C . THR A 1 95 ? 20.380 -2.604 -10.412 1.00 53.19 95 THR A C 1
ATOM 716 O O . THR A 1 95 ? 21.434 -2.545 -11.048 1.00 53.19 95 THR A O 1
ATOM 719 N N . ARG A 1 96 ? 19.285 -3.192 -10.917 1.00 61.03 96 ARG A N 1
ATOM 720 C CA . ARG A 1 96 ? 19.259 -3.850 -12.228 1.00 61.03 96 ARG A CA 1
ATOM 721 C C . ARG A 1 96 ? 19.406 -2.854 -13.379 1.00 61.03 96 ARG A C 1
ATOM 723 O O . ARG A 1 96 ? 19.040 -1.676 -13.306 1.00 61.03 96 ARG A O 1
ATOM 730 N N . GLU A 1 97 ? 20.000 -3.325 -14.465 1.00 54.31 97 GLU A N 1
ATOM 731 C CA . GLU A 1 97 ? 20.076 -2.580 -15.719 1.00 54.31 97 GLU A CA 1
ATOM 732 C C . GLU A 1 97 ? 18.669 -2.482 -16.334 1.00 54.31 97 GLU A C 1
ATOM 734 O O . GLU A 1 97 ? 17.927 -3.458 -16.321 1.00 54.31 97 GLU A O 1
ATOM 739 N N . GLY A 1 98 ? 18.258 -1.292 -16.789 1.00 62.00 98 GLY A N 1
ATOM 740 C CA . GLY A 1 98 ? 16.900 -1.071 -17.315 1.00 62.00 98 GLY A CA 1
ATOM 741 C C . GLY A 1 98 ? 15.769 -0.989 -16.276 1.00 62.00 98 GLY A C 1
ATOM 742 O O . GLY A 1 98 ? 14.611 -0.969 -16.666 1.00 62.00 98 GLY A O 1
ATOM 743 N N . ALA A 1 99 ? 16.071 -0.902 -14.973 1.00 73.00 99 ALA A N 1
ATOM 744 C CA . ALA A 1 99 ? 15.056 -0.812 -13.909 1.00 73.00 99 ALA A CA 1
ATOM 745 C C . A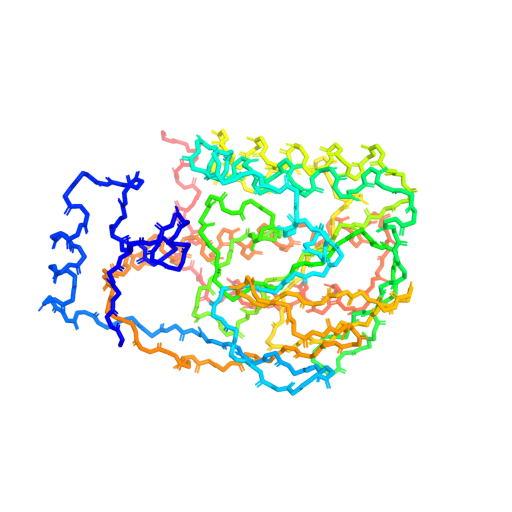LA A 1 99 ? 14.213 0.482 -13.925 1.00 73.00 99 ALA A C 1
ATOM 747 O O . ALA A 1 99 ? 13.194 0.565 -13.247 1.00 73.00 99 ALA A O 1
ATOM 748 N N . MET A 1 100 ? 14.655 1.501 -14.662 1.00 84.19 100 MET A N 1
ATOM 749 C CA . MET A 1 100 ? 13.940 2.764 -14.805 1.00 84.19 100 MET A CA 1
ATOM 750 C C . MET A 1 100 ? 13.038 2.711 -16.036 1.00 84.19 100 MET A C 1
ATOM 752 O O . MET A 1 100 ? 13.496 2.352 -17.120 1.00 84.19 100 MET A O 1
ATOM 756 N N . PHE A 1 101 ? 11.796 3.150 -15.882 1.00 86.12 101 PHE A N 1
ATOM 757 C CA . PHE A 1 101 ? 10.808 3.237 -16.952 1.00 86.12 101 PHE A CA 1
ATOM 758 C C . PHE A 1 101 ? 10.209 4.643 -17.027 1.00 86.12 101 PHE A C 1
ATOM 760 O O . PHE A 1 101 ? 10.238 5.413 -16.058 1.00 86.12 101 PHE A O 1
ATOM 767 N N . GLU A 1 102 ? 9.671 4.994 -18.194 1.00 90.81 102 GLU A N 1
ATOM 768 C CA . GLU A 1 102 ? 8.824 6.176 -18.312 1.00 90.81 102 GLU A CA 1
ATOM 769 C C . GLU A 1 102 ? 7.491 5.889 -17.633 1.00 90.81 102 GLU A C 1
ATOM 771 O O . GLU A 1 102 ? 6.866 4.861 -17.876 1.00 90.81 102 GLU A O 1
ATOM 776 N N . LEU A 1 103 ? 7.069 6.792 -16.760 1.00 90.12 103 LEU A N 1
ATOM 777 C CA . LEU A 1 103 ? 5.867 6.694 -15.953 1.00 90.12 103 LEU A CA 1
ATOM 778 C C . LEU A 1 103 ? 4.914 7.814 -16.358 1.00 90.12 103 LEU A C 1
ATOM 780 O O . LEU A 1 103 ? 5.279 8.990 -16.318 1.00 90.12 103 LEU A O 1
ATOM 784 N N . ARG A 1 104 ? 3.673 7.451 -16.675 1.00 90.81 104 ARG A N 1
ATOM 785 C CA . ARG A 1 104 ? 2.559 8.387 -16.819 1.00 90.81 104 ARG A CA 1
ATOM 786 C C . ARG A 1 104 ? 1.502 8.097 -15.761 1.00 90.81 104 ARG A C 1
ATOM 788 O O . ARG A 1 104 ? 1.027 6.965 -15.667 1.00 90.81 104 ARG A O 1
ATOM 795 N N . VAL A 1 105 ? 1.133 9.126 -15.002 1.00 88.44 105 VAL A N 1
ATOM 796 C CA . VAL A 1 105 ? 0.120 9.053 -13.941 1.00 88.44 105 VAL A CA 1
ATOM 797 C C . VAL A 1 105 ? -1.024 10.010 -14.248 1.00 88.44 105 VAL A C 1
ATOM 799 O O . VAL A 1 105 ? -0.796 11.191 -14.502 1.00 88.44 105 VAL A O 1
ATOM 802 N N . GLU A 1 106 ? -2.247 9.494 -14.203 1.00 89.81 106 GLU A N 1
ATOM 803 C CA . GLU A 1 106 ? -3.505 10.239 -14.303 1.00 89.81 106 GLU A CA 1
ATOM 804 C C . GLU A 1 106 ? -4.247 10.111 -12.964 1.00 89.81 106 GLU A C 1
ATOM 806 O O . GLU A 1 106 ? -4.413 8.992 -12.482 1.00 89.81 106 GLU A O 1
ATOM 811 N N . LEU A 1 107 ? -4.676 11.226 -12.360 1.00 86.50 107 LEU A N 1
ATOM 812 C CA . LEU A 1 107 ? -5.456 11.236 -11.110 1.00 86.50 107 LEU A CA 1
ATOM 813 C C . LEU A 1 107 ? -6.850 11.812 -11.377 1.00 86.50 107 LEU A C 1
ATOM 815 O O . LEU A 1 107 ? -6.958 12.965 -11.810 1.00 86.50 107 LEU A O 1
ATOM 819 N N . GLY A 1 108 ? -7.901 11.029 -11.130 1.00 80.25 108 GLY A N 1
ATOM 820 C CA . GLY A 1 108 ? -9.284 11.396 -11.457 1.00 80.25 108 GLY A CA 1
ATOM 821 C C . GLY A 1 108 ? -9.426 11.956 -12.881 1.00 80.25 108 GLY A C 1
ATOM 822 O O . GLY A 1 108 ? -8.909 11.383 -13.838 1.00 80.25 108 GLY A O 1
ATOM 823 N N . ASP A 1 109 ? -10.071 13.120 -13.007 1.00 68.69 109 ASP A N 1
ATOM 824 C CA . ASP A 1 109 ? -10.242 13.849 -14.278 1.00 68.69 109 ASP A CA 1
ATOM 825 C C . ASP A 1 109 ? -9.101 14.851 -14.585 1.00 68.69 109 ASP A C 1
ATOM 827 O O . ASP A 1 109 ? -9.224 15.729 -15.448 1.00 68.69 109 ASP A O 1
ATOM 831 N N . SER A 1 110 ? -7.986 14.796 -13.847 1.00 64.56 110 SER A N 1
ATOM 832 C CA . SER A 1 110 ? -6.868 15.731 -14.028 1.00 64.56 110 SER A CA 1
ATOM 833 C C . SER A 1 110 ? -5.971 15.364 -15.216 1.00 64.56 110 SER A C 1
ATOM 835 O O . SER A 1 110 ? -5.968 14.245 -15.720 1.00 64.56 110 SER A O 1
ATOM 837 N N . ARG A 1 111 ? -5.172 16.338 -15.683 1.00 63.66 111 ARG A N 1
ATOM 838 C CA . ARG A 1 111 ? -4.154 16.102 -16.722 1.00 63.66 111 ARG A CA 1
ATOM 839 C C . ARG A 1 111 ? -3.083 15.134 -16.209 1.00 63.66 111 ARG A C 1
ATOM 841 O O . ARG A 1 111 ? -2.764 15.143 -15.025 1.00 63.66 111 ARG A O 1
ATOM 848 N N . PHE A 1 112 ? -2.523 14.341 -17.119 1.00 68.00 112 PHE A N 1
ATOM 849 C CA . PHE A 1 112 ? -1.471 13.379 -16.806 1.00 68.00 112 PHE A CA 1
ATOM 850 C C . PHE A 1 112 ? -0.127 14.062 -16.523 1.00 68.00 112 PHE A C 1
ATOM 852 O O . PHE A 1 112 ? 0.252 15.009 -17.214 1.00 68.00 112 PHE A O 1
ATOM 859 N N . GLU A 1 113 ? 0.625 13.529 -15.566 1.00 76.12 113 GLU A N 1
ATOM 860 C CA . GLU A 1 113 ? 2.039 13.852 -15.355 1.00 76.12 113 GLU A CA 1
ATOM 861 C C . GLU A 1 113 ? 2.906 12.761 -15.986 1.00 76.12 113 GLU A C 1
ATOM 863 O O . GLU A 1 113 ? 2.557 11.581 -15.945 1.00 76.12 113 GLU A O 1
ATOM 868 N N . THR A 1 114 ? 4.036 13.145 -16.584 1.00 79.50 114 THR A N 1
ATOM 869 C CA . THR A 1 114 ? 5.028 12.195 -17.113 1.00 79.50 114 THR A CA 1
ATOM 870 C C . THR A 1 114 ? 6.362 12.401 -16.409 1.00 79.50 114 THR A C 1
ATOM 872 O O . THR A 1 114 ? 6.858 13.522 -16.315 1.00 79.50 114 THR A O 1
ATOM 875 N N . THR A 1 115 ? 6.948 11.319 -15.907 1.00 83.75 115 THR A N 1
ATOM 876 C CA . THR A 1 115 ? 8.245 11.320 -15.222 1.00 83.75 115 THR A CA 1
ATOM 877 C C . THR A 1 115 ? 8.986 10.010 -15.487 1.00 83.75 115 THR A C 1
ATOM 879 O O . THR A 1 115 ? 8.459 9.113 -16.137 1.00 83.75 115 THR A O 1
ATOM 882 N N . LYS A 1 116 ? 10.214 9.883 -14.990 1.00 85.56 116 LYS A N 1
ATOM 883 C CA . LYS A 1 116 ? 10.933 8.606 -14.943 1.00 85.56 116 LYS A CA 1
ATOM 884 C C . LYS A 1 116 ? 10.857 8.038 -13.540 1.00 85.56 116 LYS A C 1
ATOM 886 O O . LYS A 1 116 ? 10.982 8.787 -12.569 1.00 85.56 116 LYS A O 1
ATOM 891 N N . SER A 1 117 ? 10.646 6.732 -13.440 1.00 83.25 117 SER A N 1
ATOM 892 C CA . SER A 1 117 ? 10.491 6.066 -12.155 1.00 83.25 117 SER A CA 1
ATOM 893 C C . SER A 1 117 ? 11.108 4.674 -12.144 1.00 83.25 117 SER A C 1
ATOM 895 O O . SER A 1 117 ? 11.242 4.036 -13.185 1.00 83.25 117 SER A O 1
ATOM 897 N N . TYR A 1 118 ? 11.493 4.222 -10.953 1.00 79.69 118 TYR A N 1
ATOM 898 C CA . TYR A 1 118 ? 11.937 2.851 -10.691 1.00 79.69 118 TYR A CA 1
ATOM 899 C C . TYR A 1 118 ? 10.827 1.975 -10.108 1.00 79.69 118 TYR A C 1
ATOM 901 O O . TYR A 1 118 ? 10.882 0.750 -10.199 1.00 79.69 118 TYR A O 1
ATOM 909 N N . ALA A 1 119 ? 9.833 2.593 -9.471 1.00 78.44 119 ALA A N 1
ATOM 910 C CA . ALA A 1 119 ? 8.700 1.885 -8.906 1.00 78.44 119 ALA A CA 1
ATOM 911 C C . ALA A 1 119 ? 7.560 2.813 -8.560 1.00 78.44 119 ALA A C 1
ATOM 913 O O . ALA A 1 119 ? 7.781 3.969 -8.200 1.00 78.44 119 ALA A O 1
ATOM 914 N N . VAL A 1 120 ? 6.368 2.227 -8.550 1.00 82.62 120 VAL A N 1
ATOM 915 C CA . VAL A 1 120 ? 5.161 2.861 -8.039 1.00 82.62 120 VAL A CA 1
ATOM 916 C C . VAL A 1 120 ? 4.476 1.914 -7.066 1.00 82.62 120 VAL A C 1
ATOM 918 O O . VAL A 1 120 ? 4.354 0.722 -7.354 1.00 82.62 120 VAL A O 1
ATOM 921 N N . THR A 1 121 ? 4.016 2.441 -5.938 1.00 83.56 121 THR A N 1
ATOM 922 C CA . THR A 1 121 ? 3.079 1.772 -5.036 1.00 83.56 121 THR A CA 1
ATOM 923 C C . THR A 1 121 ? 1.780 2.568 -4.965 1.00 83.56 121 THR A C 1
ATOM 925 O O . THR A 1 121 ? 1.787 3.796 -5.043 1.00 83.56 121 THR A O 1
ATOM 928 N N . VAL A 1 122 ? 0.658 1.859 -4.863 1.00 87.50 122 VAL A N 1
ATOM 929 C CA . VAL A 1 122 ? -0.680 2.425 -4.646 1.00 87.50 122 VAL A CA 1
ATOM 930 C C . VAL A 1 122 ? -1.299 1.668 -3.480 1.00 87.50 122 VAL A C 1
ATOM 932 O O . VAL A 1 122 ? -1.604 0.487 -3.618 1.00 87.50 122 VAL A O 1
ATOM 935 N N . ALA A 1 123 ? -1.444 2.308 -2.326 1.00 87.19 123 ALA A N 1
ATOM 936 C CA . ALA A 1 123 ? -1.886 1.676 -1.090 1.00 87.19 123 ALA A CA 1
ATOM 937 C C . ALA A 1 123 ? -3.278 2.163 -0.670 1.00 87.19 123 ALA A C 1
ATOM 939 O O . ALA A 1 123 ? -3.522 3.360 -0.565 1.00 87.19 123 ALA A O 1
ATOM 940 N N . ASN A 1 124 ? -4.161 1.207 -0.390 1.00 89.38 124 ASN A N 1
ATOM 941 C CA . ASN A 1 124 ? -5.429 1.404 0.315 1.00 89.38 124 ASN A CA 1
ATOM 942 C C . ASN A 1 124 ? -5.232 1.216 1.826 1.00 89.38 124 ASN A C 1
ATOM 944 O O . ASN A 1 124 ? -5.711 1.998 2.636 1.00 89.38 124 ASN A O 1
ATOM 948 N N . ILE A 1 125 ? -4.487 0.175 2.216 1.00 84.31 125 ILE A N 1
ATOM 949 C CA . ILE A 1 125 ? -4.120 -0.108 3.606 1.00 84.31 125 ILE A CA 1
ATOM 950 C C . ILE A 1 125 ? -2.659 -0.543 3.650 1.00 84.31 125 ILE A C 1
ATOM 952 O O . ILE A 1 125 ? -2.243 -1.473 2.960 1.00 84.31 125 ILE A O 1
ATOM 956 N N . ALA A 1 126 ? -1.882 0.070 4.538 1.00 74.00 126 ALA A N 1
ATOM 957 C CA . ALA A 1 126 ? -0.513 -0.338 4.804 1.00 74.00 126 ALA A CA 1
ATOM 958 C C . ALA A 1 126 ? -0.258 -0.396 6.318 1.00 74.00 126 ALA A C 1
ATOM 960 O O . ALA A 1 126 ? -0.616 0.540 7.038 1.00 74.00 126 ALA A O 1
ATOM 961 N N . PRO A 1 127 ? 0.401 -1.451 6.838 1.00 66.38 127 PRO A N 1
ATOM 962 C CA . PRO A 1 127 ? 0.921 -1.430 8.201 1.00 66.38 127 PRO A CA 1
ATOM 963 C C . PRO A 1 127 ? 1.855 -0.239 8.379 1.00 66.38 127 PRO A C 1
ATOM 965 O O . PRO A 1 127 ? 2.649 0.036 7.480 1.00 66.38 127 PRO A O 1
ATOM 968 N N . ALA A 1 128 ? 1.870 0.387 9.558 1.00 59.03 128 ALA A N 1
ATOM 969 C CA . ALA A 1 128 ? 2.817 1.466 9.873 1.00 59.03 128 ALA A CA 1
ATOM 970 C C . ALA A 1 128 ? 4.294 1.067 9.658 1.00 59.03 128 ALA A C 1
ATOM 972 O O . ALA A 1 128 ? 5.164 1.917 9.481 1.00 59.03 128 ALA A O 1
ATOM 973 N N . THR A 1 129 ? 4.577 -0.238 9.664 1.00 53.97 129 THR A N 1
ATOM 974 C CA . THR A 1 129 ? 5.894 -0.815 9.396 1.00 53.97 129 THR A CA 1
ATOM 975 C C . THR A 1 129 ? 6.211 -0.979 7.901 1.00 53.97 129 THR A C 1
ATOM 977 O O . THR A 1 129 ? 7.366 -1.214 7.563 1.00 53.97 129 THR A O 1
ATOM 980 N N . SER A 1 130 ? 5.241 -0.841 6.991 1.00 56.62 130 SER A N 1
ATOM 981 C CA . SER A 1 130 ? 5.429 -0.948 5.535 1.00 56.62 130 SER A CA 1
ATOM 982 C C . SER A 1 130 ? 5.895 0.380 4.944 1.00 56.62 130 SER A C 1
ATOM 984 O O . SER A 1 130 ? 5.134 1.105 4.309 1.00 56.62 130 SER A O 1
ATOM 986 N N . VAL A 1 131 ? 7.162 0.712 5.195 1.00 55.22 131 VAL A N 1
ATOM 987 C CA . VAL A 1 131 ? 7.728 2.049 4.955 1.00 55.22 131 VAL A CA 1
ATOM 988 C C . VAL A 1 131 ? 7.549 2.552 3.518 1.00 55.22 131 VAL A C 1
ATOM 990 O O . VAL A 1 131 ? 7.247 3.719 3.308 1.00 55.22 131 VAL A O 1
ATOM 993 N N . LEU A 1 132 ? 7.676 1.663 2.531 1.00 56.25 132 LEU A N 1
ATOM 994 C CA . LEU A 1 132 ? 7.581 1.997 1.101 1.00 56.25 132 LEU A CA 1
ATOM 995 C C . LEU A 1 132 ? 6.131 2.061 0.582 1.00 56.25 132 LEU A C 1
ATOM 997 O O . LEU A 1 132 ? 5.895 2.266 -0.606 1.00 56.25 132 LEU A O 1
ATOM 1001 N N . SER A 1 133 ? 5.161 1.837 1.468 1.00 53.22 133 SER A N 1
ATOM 1002 C CA . SER A 1 133 ? 3.727 1.785 1.159 1.00 53.22 133 SER A CA 1
ATOM 1003 C C . SER A 1 133 ? 2.923 2.809 1.954 1.00 53.22 133 SER A C 1
ATOM 1005 O O . SER A 1 133 ? 1.723 2.910 1.748 1.00 53.22 133 SER A O 1
ATOM 1007 N N . GLN A 1 134 ? 3.563 3.542 2.872 1.00 55.53 134 GLN A N 1
ATOM 1008 C CA . GLN A 1 134 ? 2.944 4.650 3.609 1.00 55.53 134 GLN A CA 1
ATOM 1009 C C . GLN A 1 134 ? 2.875 5.943 2.779 1.00 55.53 134 GLN A C 1
ATOM 1011 O O . GLN A 1 134 ? 2.190 6.880 3.172 1.00 55.53 134 GLN A O 1
ATOM 1016 N N . GLY A 1 135 ? 3.577 5.983 1.639 1.00 54.53 135 GLY A N 1
ATOM 1017 C CA . GLY A 1 135 ? 3.720 7.168 0.800 1.00 54.53 135 GLY A CA 1
ATOM 1018 C C . GLY A 1 135 ? 4.462 8.306 1.487 1.00 54.53 135 GLY A C 1
ATOM 1019 O O . GLY A 1 135 ? 5.391 8.076 2.265 1.00 54.53 135 GLY A O 1
ATOM 1020 N N . LEU A 1 136 ? 4.086 9.545 1.156 1.00 52.56 136 LEU A N 1
ATOM 1021 C CA . LEU A 1 136 ? 4.665 10.743 1.776 1.00 52.56 136 LEU A CA 1
ATOM 1022 C C . LEU A 1 136 ? 3.902 11.164 3.055 1.00 52.56 136 LEU A C 1
ATOM 1024 O O . LEU A 1 136 ? 4.303 12.129 3.704 1.00 52.56 136 LEU A O 1
ATOM 1028 N N . GLY A 1 137 ? 2.860 10.420 3.445 1.00 55.72 137 GLY A N 1
ATOM 1029 C CA . GLY A 1 137 ? 2.099 10.576 4.688 1.00 55.72 137 GLY A CA 1
ATOM 1030 C C . GLY A 1 137 ? 1.932 9.255 5.456 1.00 55.72 137 GLY A C 1
ATOM 1031 O O . GLY A 1 137 ? 2.863 8.457 5.548 1.00 55.72 137 GLY A O 1
ATOM 1032 N N . GLN A 1 138 ? 0.757 9.051 6.062 1.00 66.69 138 GLN A N 1
ATOM 1033 C CA . GLN A 1 138 ? 0.312 7.748 6.582 1.00 66.69 138 GLN A CA 1
ATOM 1034 C C . GLN A 1 138 ? -0.938 7.293 5.834 1.00 66.69 138 GLN A C 1
ATOM 1036 O O . GLN A 1 138 ? -1.856 8.093 5.667 1.00 66.69 138 GLN A O 1
ATOM 1041 N N . VAL A 1 139 ? -1.013 6.020 5.453 1.00 75.25 139 VAL A N 1
ATOM 1042 C CA . VAL A 1 139 ? -2.215 5.447 4.824 1.00 75.25 139 VAL A CA 1
ATOM 1043 C C . VAL A 1 139 ? -3.379 5.455 5.816 1.00 75.25 139 VAL A C 1
ATOM 1045 O O . VAL A 1 139 ? -3.243 4.929 6.925 1.00 75.25 139 VAL A O 1
ATOM 1048 N N . ILE A 1 140 ? -4.513 6.032 5.412 1.00 82.50 140 ILE A N 1
ATOM 1049 C CA . ILE A 1 140 ? -5.738 6.109 6.214 1.00 82.50 140 ILE A CA 1
ATOM 1050 C C . ILE A 1 140 ? -6.763 5.153 5.588 1.00 82.50 140 ILE A C 1
ATOM 1052 O O . ILE A 1 140 ? -7.172 5.377 4.459 1.00 82.50 140 ILE A O 1
ATOM 1056 N N . PRO A 1 141 ? -7.164 4.071 6.274 1.00 85.25 141 PRO A N 1
ATOM 1057 C CA . PRO A 1 141 ? -8.011 3.028 5.684 1.00 85.25 141 PRO A CA 1
ATOM 1058 C C . PRO A 1 141 ? -9.443 3.425 5.301 1.00 85.25 141 PRO A C 1
ATOM 1060 O O . PRO A 1 141 ? -10.171 2.559 4.826 1.00 85.25 141 PRO A O 1
ATOM 1063 N N . ASP A 1 142 ? -9.898 4.628 5.637 1.00 87.94 142 ASP A N 1
ATOM 1064 C CA . ASP A 1 142 ? -11.310 5.034 5.625 1.00 87.94 142 ASP A CA 1
ATOM 1065 C C . ASP A 1 142 ? -11.520 6.514 5.226 1.00 87.94 142 ASP A C 1
ATOM 1067 O O . ASP A 1 142 ? -12.576 7.085 5.512 1.00 87.94 142 ASP A O 1
ATOM 1071 N N . ASP A 1 143 ? -10.536 7.147 4.569 1.00 85.12 143 ASP A N 1
ATOM 1072 C CA . ASP A 1 143 ? -10.623 8.542 4.096 1.00 85.12 143 ASP A CA 1
ATOM 1073 C C . ASP A 1 143 ? -11.096 8.688 2.637 1.00 85.12 143 ASP A C 1
ATOM 1075 O O . ASP A 1 143 ? -11.221 9.806 2.130 1.00 85.12 143 ASP A O 1
ATOM 1079 N N . GLY A 1 144 ? -11.388 7.579 1.958 1.00 89.75 144 GLY A N 1
ATOM 1080 C CA . GLY A 1 144 ? -11.795 7.534 0.559 1.00 89.75 144 GLY A CA 1
ATOM 1081 C C . GLY A 1 144 ? -10.646 7.706 -0.436 1.00 89.75 144 GLY A C 1
ATOM 1082 O O . GLY A 1 144 ? -10.917 7.894 -1.624 1.00 89.75 144 GLY A O 1
ATOM 1083 N N . LEU A 1 145 ? -9.383 7.667 0.004 1.00 89.19 145 LEU A N 1
ATOM 1084 C CA . LEU A 1 145 ? -8.219 7.959 -0.829 1.00 89.19 145 LEU A CA 1
ATOM 1085 C C . LEU A 1 145 ? -7.210 6.803 -0.859 1.00 89.19 145 LEU A C 1
ATOM 1087 O O . LEU A 1 145 ? -7.025 6.051 0.091 1.00 89.19 145 LEU A O 1
ATOM 1091 N N . LEU A 1 146 ? -6.492 6.699 -1.976 1.00 88.56 146 LEU A N 1
ATOM 1092 C CA . LEU A 1 146 ? -5.304 5.859 -2.110 1.00 88.56 146 LEU A CA 1
ATOM 1093 C C . LEU A 1 146 ? -4.066 6.704 -1.866 1.00 88.56 146 LEU A C 1
ATOM 1095 O O . LEU A 1 146 ? -3.974 7.832 -2.351 1.00 88.56 146 LEU A O 1
ATOM 1099 N N . GLU A 1 147 ? -3.075 6.123 -1.207 1.00 83.94 147 GLU A N 1
ATOM 1100 C CA . GLU A 1 147 ? -1.742 6.698 -1.096 1.00 83.94 147 GLU A CA 1
ATOM 1101 C C . G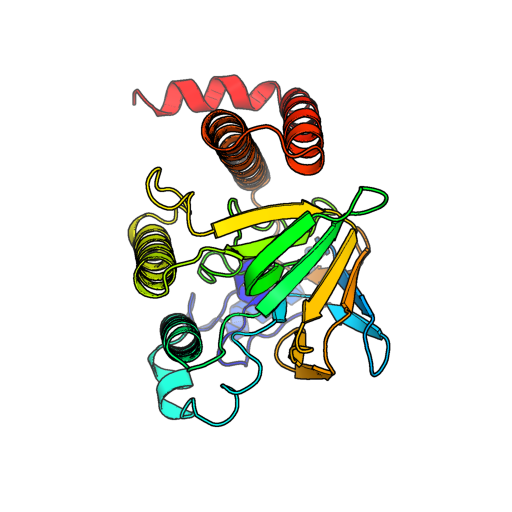LU A 1 147 ? -0.868 6.184 -2.241 1.00 83.94 147 GLU A C 1
ATOM 1103 O O . GLU A 1 147 ? -0.653 4.980 -2.389 1.00 83.94 147 GLU A O 1
ATOM 1108 N N . ILE A 1 148 ? -0.351 7.096 -3.058 1.00 83.38 148 ILE A N 1
ATOM 1109 C CA . ILE A 1 148 ? 0.480 6.764 -4.211 1.00 83.38 148 ILE A CA 1
ATOM 1110 C C . ILE A 1 148 ? 1.893 7.249 -3.954 1.00 83.38 148 ILE A C 1
ATOM 1112 O O . ILE A 1 148 ? 2.104 8.415 -3.635 1.00 83.38 148 ILE A O 1
ATOM 1116 N N . MET A 1 149 ? 2.870 6.370 -4.154 1.00 78.81 149 MET A N 1
ATOM 1117 C CA . MET A 1 149 ? 4.287 6.690 -4.037 1.00 78.81 149 MET A CA 1
ATOM 1118 C C . MET A 1 149 ? 5.011 6.251 -5.301 1.00 78.81 149 MET A C 1
ATOM 1120 O O . MET A 1 149 ? 4.853 5.120 -5.748 1.00 78.81 149 MET A O 1
ATOM 1124 N N . ALA A 1 150 ? 5.829 7.126 -5.868 1.00 78.38 150 ALA A N 1
ATOM 1125 C CA . ALA A 1 150 ? 6.693 6.819 -6.992 1.00 78.38 150 ALA A CA 1
ATOM 1126 C C . ALA A 1 150 ? 8.138 7.185 -6.655 1.00 78.38 150 ALA A C 1
ATOM 1128 O O . ALA A 1 150 ? 8.427 8.306 -6.239 1.00 78.38 150 ALA A O 1
ATOM 1129 N N . PHE A 1 151 ? 9.061 6.256 -6.882 1.00 75.25 151 PHE A N 1
ATOM 1130 C CA . PHE A 1 151 ? 10.493 6.521 -6.757 1.00 75.25 151 PHE A CA 1
ATOM 1131 C C . PHE A 1 151 ? 10.972 7.150 -8.056 1.00 75.25 151 PHE A C 1
ATOM 1133 O O . PHE A 1 151 ? 11.005 6.476 -9.088 1.00 75.25 151 PHE A O 1
ATOM 1140 N N . VAL A 1 152 ? 11.273 8.443 -8.021 1.00 71.56 152 VAL A N 1
ATOM 1141 C CA . VAL A 1 152 ? 11.617 9.269 -9.184 1.00 71.56 152 VAL A CA 1
ATOM 1142 C C . VAL A 1 152 ? 13.084 9.685 -9.119 1.00 71.56 152 VAL A C 1
ATOM 1144 O O . VAL A 1 152 ? 13.718 9.604 -8.076 1.00 71.56 152 VAL A O 1
ATOM 1147 N N . GLY A 1 153 ? 13.658 10.108 -10.240 1.00 66.38 153 GLY A N 1
ATOM 1148 C CA . GLY A 1 153 ? 15.022 10.639 -10.273 1.00 66.38 153 GLY A CA 1
ATOM 1149 C C . GLY A 1 153 ? 15.891 10.018 -11.358 1.00 66.38 153 GLY A C 1
ATOM 1150 O O . GLY A 1 153 ? 15.617 8.937 -11.876 1.00 66.38 153 GLY A O 1
ATOM 1151 N N . ASN A 1 154 ? 16.954 10.739 -11.716 1.00 62.94 154 ASN A N 1
ATOM 1152 C CA . ASN A 1 154 ? 17.828 10.382 -12.836 1.00 62.94 154 ASN A CA 1
ATOM 1153 C C . ASN A 1 154 ? 19.050 9.545 -12.414 1.00 62.94 154 ASN A C 1
ATOM 1155 O O . ASN A 1 154 ? 19.663 8.904 -13.263 1.00 62.94 154 ASN A O 1
ATOM 1159 N N . GLU A 1 155 ? 19.400 9.535 -11.123 1.00 65.94 155 GLU A N 1
ATOM 1160 C CA . GLU A 1 155 ? 20.599 8.875 -10.588 1.00 65.94 155 GLU A CA 1
ATOM 1161 C C . GLU A 1 155 ? 20.213 7.730 -9.642 1.00 65.94 155 GLU A C 1
ATOM 1163 O O . GLU A 1 155 ? 19.524 7.939 -8.639 1.00 65.94 155 GLU A O 1
ATOM 1168 N N . LYS A 1 156 ? 20.672 6.511 -9.955 1.00 64.38 156 LYS A N 1
ATOM 1169 C CA . LYS A 1 156 ? 20.364 5.297 -9.184 1.00 64.38 156 LYS A CA 1
ATOM 1170 C C . LYS A 1 156 ? 20.827 5.403 -7.733 1.00 64.38 156 LYS A C 1
ATOM 1172 O O . LYS A 1 156 ? 20.103 4.970 -6.840 1.00 64.38 156 LYS A O 1
ATOM 1177 N N . GLU A 1 157 ? 22.007 5.979 -7.483 1.00 62.12 157 GLU A N 1
ATOM 1178 C CA . GLU A 1 157 ? 22.539 6.091 -6.122 1.00 62.12 157 GLU A CA 1
ATOM 1179 C C . GLU A 1 157 ? 21.672 6.989 -5.231 1.00 62.12 157 GLU A C 1
ATOM 1181 O O . GLU A 1 157 ? 21.458 6.654 -4.067 1.00 62.12 157 GLU A O 1
ATOM 1186 N N . ARG A 1 158 ? 21.108 8.082 -5.769 1.00 64.25 158 ARG A N 1
ATOM 1187 C CA . ARG A 1 158 ? 20.222 8.974 -5.001 1.00 64.25 158 ARG A CA 1
ATOM 1188 C C . ARG A 1 158 ? 18.870 8.340 -4.705 1.00 64.25 158 ARG A C 1
ATOM 1190 O O . ARG A 1 158 ? 18.402 8.441 -3.578 1.00 64.25 158 ARG A O 1
ATOM 1197 N N . ALA A 1 159 ? 18.276 7.640 -5.673 1.00 62.72 159 ALA A N 1
ATOM 1198 C CA . ALA A 1 159 ? 17.029 6.904 -5.450 1.00 62.72 159 ALA A CA 1
ATOM 1199 C C . ALA A 1 159 ? 17.190 5.839 -4.349 1.00 62.72 159 ALA A C 1
ATOM 1201 O O . ALA A 1 159 ? 16.340 5.694 -3.472 1.00 62.72 159 ALA A O 1
ATOM 1202 N N . MET A 1 160 ? 18.326 5.138 -4.349 1.00 63.44 160 MET A N 1
ATOM 1203 C CA . MET A 1 160 ? 18.666 4.146 -3.328 1.00 63.44 160 MET A CA 1
ATOM 1204 C C . MET A 1 160 ? 18.926 4.766 -1.954 1.00 63.44 160 MET A C 1
ATOM 1206 O O . MET A 1 160 ? 18.467 4.223 -0.948 1.00 63.44 160 MET A O 1
ATOM 1210 N N . ALA A 1 161 ? 19.636 5.896 -1.904 1.00 62.84 161 ALA A N 1
ATOM 1211 C CA . ALA A 1 161 ? 19.861 6.637 -0.668 1.00 62.84 161 ALA A CA 1
ATOM 1212 C C . ALA A 1 161 ? 18.539 7.138 -0.065 1.00 62.84 161 ALA A C 1
ATOM 1214 O O . ALA A 1 161 ? 18.325 6.956 1.131 1.00 62.84 161 ALA A O 1
ATOM 1215 N N . GLY A 1 162 ? 17.623 7.660 -0.889 1.00 62.72 162 GLY A N 1
ATOM 1216 C CA . GLY A 1 162 ? 16.304 8.113 -0.444 1.00 62.72 162 GLY A CA 1
ATOM 1217 C C . GLY A 1 162 ? 15.434 6.986 0.120 1.00 62.72 162 GLY A C 1
ATOM 1218 O O . GLY A 1 162 ? 14.815 7.143 1.171 1.00 62.72 162 GLY A O 1
ATOM 1219 N N . ILE A 1 163 ? 15.438 5.810 -0.516 1.00 61.59 163 ILE A N 1
ATOM 1220 C CA . ILE A 1 163 ? 14.751 4.610 -0.002 1.00 61.59 163 ILE A CA 1
ATOM 1221 C C . ILE A 1 163 ? 15.329 4.168 1.338 1.00 61.59 163 ILE A C 1
ATOM 1223 O O . ILE A 1 163 ? 14.581 3.855 2.265 1.00 61.59 163 ILE A O 1
ATOM 1227 N N . PHE A 1 164 ? 16.658 4.126 1.436 1.00 60.00 164 PHE A N 1
ATOM 1228 C CA . PHE A 1 164 ? 17.342 3.697 2.647 1.00 60.00 164 PHE A CA 1
ATOM 1229 C C . PHE A 1 164 ? 17.100 4.669 3.806 1.00 60.00 164 PHE A C 1
ATOM 1231 O O . PHE A 1 164 ? 16.795 4.237 4.914 1.00 60.00 164 PHE A O 1
ATOM 1238 N N . ASP A 1 165 ? 17.176 5.972 3.555 1.00 61.12 165 ASP A N 1
ATOM 1239 C CA . ASP A 1 165 ? 16.933 6.987 4.575 1.00 61.12 165 ASP A CA 1
ATOM 1240 C C . ASP A 1 165 ? 15.465 6.998 5.036 1.00 61.12 165 ASP A C 1
ATOM 1242 O O . ASP A 1 165 ? 15.204 7.015 6.240 1.00 61.12 165 ASP A O 1
ATOM 1246 N N . LEU A 1 166 ? 14.500 6.859 4.115 1.00 60.38 166 LEU A N 1
ATOM 1247 C CA . LEU A 1 166 ? 13.084 6.720 4.474 1.00 60.38 166 LEU A CA 1
ATOM 1248 C C . LEU A 1 166 ? 12.841 5.468 5.334 1.00 60.38 166 LEU A C 1
ATOM 1250 O O . LEU A 1 166 ? 12.184 5.544 6.375 1.00 60.38 166 LEU A O 1
ATOM 1254 N N . ALA A 1 167 ? 13.421 4.330 4.937 1.00 56.19 167 ALA A N 1
ATOM 1255 C CA . ALA A 1 167 ? 13.381 3.073 5.684 1.00 56.19 167 ALA A CA 1
ATOM 1256 C C . ALA A 1 167 ? 13.922 3.225 7.113 1.00 56.19 167 ALA A C 1
ATOM 1258 O O . ALA A 1 167 ? 13.270 2.817 8.078 1.00 56.19 167 ALA A O 1
ATOM 1259 N N . VAL A 1 168 ? 15.098 3.836 7.261 1.00 54.78 168 VAL A N 1
ATOM 1260 C CA . VAL A 1 168 ? 15.752 4.053 8.557 1.00 54.78 168 VAL A CA 1
ATOM 1261 C C . VAL A 1 168 ? 14.932 4.997 9.434 1.00 54.78 168 VAL A C 1
ATOM 1263 O O . VAL A 1 168 ? 14.705 4.692 10.608 1.00 54.78 168 VAL A O 1
ATOM 1266 N N . LYS A 1 169 ? 14.435 6.107 8.878 1.00 56.31 169 LYS A N 1
ATOM 1267 C CA . LYS A 1 169 ? 13.662 7.101 9.632 1.00 56.31 169 LYS A CA 1
ATOM 1268 C C . LYS A 1 169 ? 12.336 6.545 10.142 1.00 56.31 169 LYS A C 1
ATOM 1270 O O . LYS A 1 169 ? 12.005 6.734 11.312 1.00 56.31 169 LYS A O 1
ATOM 1275 N N . GLN A 1 170 ? 11.628 5.762 9.334 1.00 52.84 170 GLN A N 1
ATOM 1276 C CA . GLN A 1 170 ? 10.378 5.136 9.764 1.00 52.84 170 GLN A CA 1
ATOM 1277 C C . GLN A 1 170 ? 10.605 4.056 10.835 1.00 52.84 170 GLN A C 1
ATOM 1279 O O . GLN A 1 170 ? 9.821 3.954 11.778 1.00 52.84 170 GLN A O 1
ATOM 1284 N N . ILE A 1 171 ? 11.685 3.270 10.737 1.00 50.91 171 ILE A N 1
ATOM 1285 C CA . ILE A 1 171 ? 12.009 2.231 11.732 1.00 50.91 171 ILE A CA 1
ATOM 1286 C C . ILE A 1 171 ? 12.433 2.847 13.069 1.00 50.91 171 ILE A C 1
ATOM 1288 O O . ILE A 1 171 ? 11.997 2.379 14.120 1.00 50.91 171 ILE A O 1
ATOM 1292 N N . LEU A 1 172 ? 13.277 3.882 13.041 1.00 42.84 172 LEU A N 1
ATOM 1293 C CA . LEU A 1 172 ? 13.842 4.480 14.253 1.00 42.84 172 LEU A CA 1
ATOM 1294 C C . LEU A 1 172 ? 12.921 5.521 14.897 1.00 42.84 172 LEU A C 1
ATOM 1296 O O . LEU A 1 172 ? 12.857 5.594 16.122 1.00 42.84 172 LEU A O 1
ATOM 1300 N N . PHE A 1 173 ? 12.190 6.299 14.098 1.00 47.75 173 PHE A N 1
ATOM 1301 C CA . PHE A 1 173 ? 11.422 7.452 14.579 1.00 47.75 173 PHE A CA 1
ATOM 1302 C C . PHE A 1 173 ? 9.907 7.308 14.399 1.00 47.75 173 PHE A C 1
ATOM 1304 O O . PHE A 1 173 ? 9.172 8.234 14.747 1.00 47.75 173 PHE A O 1
ATOM 1311 N N . LYS A 1 174 ? 9.416 6.177 13.856 1.00 48.19 174 LYS A N 1
ATOM 1312 C CA . LYS A 1 174 ? 7.993 5.962 13.496 1.00 48.19 174 LYS A CA 1
ATOM 1313 C C . LYS A 1 174 ? 7.392 7.124 12.689 1.00 48.19 174 LYS A C 1
ATOM 1315 O O . LYS A 1 174 ? 6.188 7.365 12.738 1.00 48.19 174 LYS A O 1
ATOM 1320 N N . SER A 1 175 ? 8.251 7.861 11.996 1.00 41.38 175 SER A N 1
ATOM 1321 C CA . SER A 1 175 ? 7.929 9.083 11.27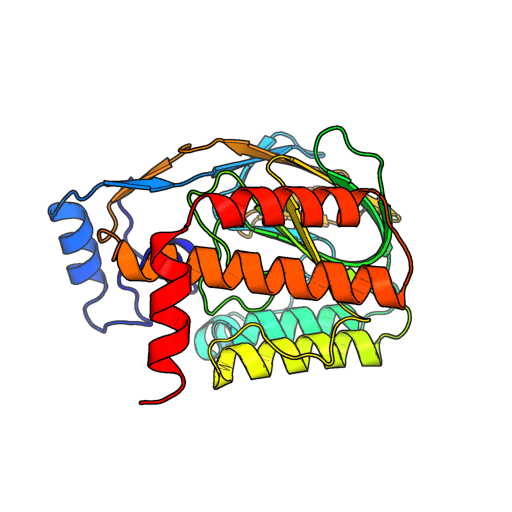8 1.00 41.38 175 SER A CA 1
ATOM 1322 C C . SER A 1 175 ? 8.417 8.931 9.850 1.00 41.38 175 SER A C 1
ATOM 1324 O O . SER A 1 175 ? 9.587 8.622 9.627 1.00 41.38 175 SER A O 1
ATOM 1326 N N . ALA A 1 176 ? 7.543 9.218 8.888 1.00 46.34 176 ALA A N 1
ATOM 1327 C CA . ALA A 1 176 ? 7.868 9.215 7.463 1.00 46.34 176 ALA A CA 1
ATOM 1328 C C . ALA A 1 176 ? 8.687 10.461 7.058 1.00 46.34 176 ALA A C 1
ATOM 1330 O O . ALA A 1 176 ? 8.611 10.914 5.917 1.00 46.34 176 ALA A O 1
ATOM 1331 N N . VAL A 1 177 ? 9.379 11.098 8.011 1.00 40.28 177 VAL A N 1
ATOM 1332 C CA . VAL A 1 177 ? 9.764 12.512 7.951 1.00 40.28 177 VAL A CA 1
ATOM 1333 C C . VAL A 1 177 ? 11.277 12.668 7.909 1.00 40.28 177 VAL A C 1
ATOM 1335 O O . VAL A 1 177 ? 11.985 12.308 8.847 1.00 40.28 177 VAL A O 1
ATOM 1338 N N . GLY A 1 178 ? 11.743 13.272 6.820 1.00 39.97 178 GLY A N 1
ATOM 1339 C CA . GLY A 1 178 ? 13.053 13.889 6.691 1.00 39.97 178 GLY A CA 1
ATOM 1340 C C . GLY A 1 178 ? 13.052 14.857 5.508 1.00 39.97 178 GLY A C 1
ATOM 1341 O O . GLY A 1 178 ? 12.656 14.463 4.415 1.00 39.97 178 GLY A O 1
ATOM 1342 N N . GLU A 1 179 ? 13.507 16.089 5.738 1.00 39.66 179 GLU A N 1
ATOM 1343 C CA . GLU A 1 179 ? 13.568 17.207 4.775 1.00 39.66 179 GLU A CA 1
ATOM 1344 C C . GLU A 1 179 ? 14.457 16.928 3.539 1.00 39.66 179 GLU A C 1
ATOM 1346 O O . GLU A 1 179 ? 14.404 17.658 2.555 1.00 39.66 179 GLU A O 1
ATOM 1351 N N . GLU A 1 180 ? 15.268 15.864 3.561 1.00 41.16 180 GLU A N 1
ATOM 1352 C CA . GLU A 1 180 ? 16.396 15.683 2.633 1.00 41.16 180 GLU A CA 1
ATOM 1353 C C . GLU A 1 180 ? 16.117 14.801 1.391 1.00 41.16 180 GLU A C 1
ATOM 1355 O O . GLU A 1 180 ? 16.941 14.775 0.481 1.00 41.16 180 GLU A O 1
ATOM 1360 N N . ASN A 1 181 ? 14.973 14.102 1.283 1.00 48.19 181 ASN A N 1
ATOM 1361 C CA . ASN A 1 181 ? 14.754 13.083 0.222 1.00 48.19 181 ASN A CA 1
ATOM 1362 C C . ASN A 1 181 ? 13.837 13.492 -0.944 1.00 48.19 181 ASN A C 1
ATOM 1364 O O . ASN A 1 181 ? 13.517 12.660 -1.802 1.00 48.19 181 ASN A O 1
ATOM 1368 N N . LEU A 1 182 ? 13.415 14.755 -0.993 1.00 50.12 182 LEU A N 1
ATOM 1369 C CA . LEU A 1 182 ? 12.356 15.257 -1.883 1.00 50.12 182 LEU A CA 1
ATOM 1370 C C . LEU A 1 182 ? 12.684 15.174 -3.382 1.00 50.12 182 LEU A C 1
ATOM 1372 O O . LEU A 1 182 ? 11.777 15.184 -4.208 1.00 50.12 182 LEU A O 1
ATOM 1376 N N . GLU A 1 183 ? 13.960 15.042 -3.753 1.00 55.91 183 GLU A N 1
ATOM 1377 C CA . GLU A 1 183 ? 14.360 14.893 -5.160 1.00 55.91 183 GLU A CA 1
ATOM 1378 C C . GLU A 1 183 ? 14.073 13.492 -5.729 1.00 55.91 183 GLU A C 1
ATOM 1380 O O . GLU A 1 183 ? 14.030 13.320 -6.949 1.00 55.91 183 GLU A O 1
ATOM 1385 N N . SER A 1 184 ? 13.902 12.481 -4.865 1.00 62.84 184 SER A N 1
ATOM 1386 C CA . SER A 1 184 ? 13.913 11.064 -5.266 1.00 62.84 184 SER A CA 1
ATOM 1387 C C . SER A 1 184 ? 12.584 10.320 -5.090 1.00 62.84 184 SER A C 1
ATOM 1389 O O . SER A 1 184 ? 12.442 9.163 -5.496 1.00 62.84 184 SER A O 1
ATOM 1391 N N . VAL A 1 185 ? 11.586 10.970 -4.488 1.00 65.25 185 VAL A N 1
ATOM 1392 C CA . VAL A 1 185 ? 10.279 10.373 -4.203 1.00 65.25 185 VAL A CA 1
ATOM 1393 C C . VAL A 1 185 ? 9.175 11.380 -4.491 1.00 65.25 185 VAL A C 1
ATOM 1395 O O . VAL A 1 185 ? 9.177 12.487 -3.964 1.00 65.25 185 VAL A O 1
ATOM 1398 N N . MET A 1 186 ? 8.194 10.965 -5.287 1.00 70.50 186 MET A N 1
ATOM 1399 C CA . MET A 1 186 ? 6.929 11.668 -5.471 1.00 70.50 186 MET A CA 1
ATOM 1400 C C . MET A 1 186 ? 5.841 10.912 -4.712 1.00 70.50 186 MET A C 1
ATOM 1402 O O . MET A 1 186 ? 5.756 9.692 -4.827 1.00 70.50 186 MET A O 1
ATOM 1406 N N . GLY A 1 187 ? 4.992 11.616 -3.972 1.00 73.75 187 GLY A N 1
ATOM 1407 C CA . GLY A 1 187 ? 3.823 11.026 -3.329 1.00 73.75 187 GLY A CA 1
ATOM 1408 C C . GLY A 1 187 ? 2.609 11.922 -3.475 1.00 73.75 187 GLY A C 1
ATOM 1409 O O . GLY A 1 187 ? 2.735 13.144 -3.424 1.00 73.75 187 GLY A O 1
ATOM 1410 N N . VAL A 1 188 ? 1.464 11.304 -3.738 1.00 76.44 188 VAL A N 1
ATOM 1411 C CA . VAL A 1 188 ? 0.186 11.982 -3.976 1.00 76.44 188 VAL A CA 1
ATOM 1412 C C . VAL A 1 188 ? -0.941 11.082 -3.477 1.00 76.44 188 VAL A C 1
ATOM 1414 O O . VAL A 1 188 ? -0.791 9.862 -3.478 1.00 76.44 188 VAL A O 1
ATOM 1417 N N . ARG A 1 189 ? -2.087 11.661 -3.113 1.00 82.44 189 ARG A N 1
ATOM 1418 C CA . ARG A 1 189 ? -3.317 10.907 -2.836 1.00 82.44 189 ARG A CA 1
ATOM 1419 C C . ARG A 1 189 ? -4.411 11.161 -3.860 1.00 82.44 189 ARG A C 1
ATOM 1421 O O . ARG A 1 189 ? -4.555 12.285 -4.342 1.00 82.44 189 ARG A O 1
ATOM 1428 N N . SER A 1 190 ? -5.199 10.132 -4.161 1.00 86.88 190 SER A N 1
ATOM 1429 C CA . SER A 1 190 ? -6.398 10.244 -5.001 1.00 86.88 190 SER A CA 1
ATOM 1430 C C . SER A 1 190 ? -7.350 9.074 -4.766 1.00 86.88 190 SER A C 1
ATOM 1432 O O . SER A 1 190 ? -6.912 7.963 -4.491 1.00 86.88 190 SER A O 1
ATOM 1434 N N . ASP A 1 191 ? -8.642 9.309 -4.949 1.00 91.56 191 ASP A N 1
ATOM 1435 C CA . ASP A 1 191 ? -9.701 8.290 -5.017 1.00 91.56 191 ASP A CA 1
ATOM 1436 C C . ASP A 1 191 ? -9.629 7.421 -6.290 1.00 91.56 191 ASP A C 1
ATOM 1438 O O . ASP A 1 191 ? -10.088 6.279 -6.314 1.00 91.56 191 ASP A O 1
ATOM 1442 N N . LYS A 1 192 ? -9.033 7.953 -7.361 1.00 94.25 192 LYS A N 1
ATOM 1443 C CA . LYS A 1 192 ? -8.847 7.269 -8.638 1.00 94.25 192 LYS A CA 1
ATOM 1444 C C . LYS A 1 192 ? -7.499 7.591 -9.269 1.00 94.25 192 LYS A C 1
ATOM 1446 O O . LYS A 1 192 ? -7.147 8.755 -9.446 1.00 94.25 192 LYS A O 1
ATOM 1451 N N . ILE A 1 193 ? -6.776 6.558 -9.691 1.00 93.12 193 ILE A N 1
ATOM 1452 C CA . ILE A 1 193 ? -5.493 6.683 -10.384 1.00 93.12 193 ILE A CA 1
ATOM 1453 C C . ILE A 1 193 ? -5.414 5.729 -11.570 1.00 93.12 193 ILE A C 1
ATOM 1455 O O . ILE A 1 193 ? -5.789 4.566 -11.472 1.00 93.12 193 ILE A O 1
ATOM 1459 N N . LYS A 1 194 ? -4.830 6.189 -12.674 1.00 95.25 194 LYS A N 1
ATOM 1460 C CA . LYS A 1 194 ? -4.370 5.322 -13.755 1.00 95.25 194 LYS A CA 1
ATOM 1461 C C . LYS A 1 194 ? -2.870 5.472 -13.952 1.00 95.25 194 LYS A C 1
ATOM 1463 O O . LYS A 1 194 ? -2.349 6.576 -14.106 1.00 95.25 194 LYS A O 1
ATOM 1468 N N . VAL A 1 195 ? -2.183 4.335 -13.963 1.00 93.00 195 VAL A N 1
ATOM 1469 C CA . VAL A 1 195 ? -0.733 4.240 -14.109 1.00 93.00 195 VAL A CA 1
ATOM 1470 C C . VAL A 1 195 ? -0.399 3.553 -15.423 1.00 93.00 195 VAL A C 1
ATOM 1472 O O . VAL A 1 195 ? -0.833 2.432 -15.676 1.00 93.00 195 VAL A O 1
ATOM 1475 N N . THR A 1 196 ? 0.401 4.215 -16.254 1.00 94.94 196 THR A N 1
ATOM 1476 C CA . THR A 1 196 ? 0.949 3.665 -17.501 1.00 94.94 196 THR A CA 1
ATOM 1477 C C . THR A 1 196 ? 2.471 3.709 -17.436 1.00 94.94 196 THR A C 1
ATOM 1479 O O . THR A 1 196 ? 3.028 4.682 -16.928 1.00 94.94 196 THR A O 1
ATOM 1482 N N . ALA A 1 197 ? 3.144 2.680 -17.957 1.00 91.94 197 ALA A N 1
ATOM 1483 C CA . ALA A 1 197 ? 4.602 2.652 -18.027 1.00 91.94 197 ALA A CA 1
ATOM 1484 C C . ALA A 1 197 ? 5.104 2.244 -19.417 1.00 91.94 197 ALA A C 1
ATOM 1486 O O . ALA A 1 197 ? 4.439 1.456 -20.091 1.00 91.94 197 ALA A O 1
ATOM 1487 N N . ASP A 1 198 ? 6.268 2.762 -19.809 1.00 91.50 198 ASP A N 1
ATOM 1488 C CA . ASP A 1 198 ? 6.997 2.356 -21.014 1.00 91.50 198 ASP A CA 1
ATOM 1489 C C . ASP A 1 198 ? 8.467 2.014 -20.670 1.00 91.50 198 ASP A C 1
ATOM 1491 O O . ASP A 1 198 ? 9.188 2.875 -20.149 1.00 91.50 198 ASP A O 1
ATOM 1495 N N . PRO A 1 199 ? 8.923 0.766 -20.906 1.00 91.44 199 PRO A N 1
ATOM 1496 C CA . PRO A 1 199 ? 8.131 -0.380 -21.371 1.00 91.44 199 PRO A CA 1
ATOM 1497 C C . PRO A 1 199 ? 7.078 -0.824 -20.335 1.00 91.44 199 PRO A C 1
ATOM 1499 O O . PRO A 1 199 ? 7.235 -0.513 -19.148 1.00 91.44 199 PRO A O 1
ATOM 1502 N N . PRO A 1 200 ? 6.030 -1.573 -20.744 1.00 92.25 200 PRO A N 1
ATOM 1503 C CA . PRO A 1 200 ? 5.040 -2.119 -19.819 1.00 92.25 200 PRO A CA 1
ATOM 1504 C C . PRO A 1 200 ? 5.696 -2.881 -18.666 1.00 92.25 200 PRO A C 1
ATOM 1506 O O . PRO A 1 200 ? 6.599 -3.693 -18.871 1.00 92.25 200 PRO A O 1
ATOM 1509 N N . GLN A 1 201 ? 5.239 -2.605 -17.449 1.00 88.19 201 GLN A N 1
ATOM 1510 C CA . GLN A 1 201 ? 5.768 -3.178 -16.213 1.00 88.19 201 GLN A CA 1
ATOM 1511 C C . GLN A 1 201 ? 4.737 -4.121 -15.608 1.00 88.19 201 GLN A C 1
ATOM 1513 O O . GLN A 1 201 ? 3.545 -3.825 -15.675 1.00 88.19 201 GLN A O 1
ATOM 1518 N N . LYS A 1 202 ? 5.166 -5.214 -14.965 1.00 84.94 202 LYS A N 1
ATOM 1519 C CA . LYS A 1 202 ? 4.210 -6.082 -14.264 1.00 84.94 202 LYS A CA 1
ATOM 1520 C C . LYS A 1 202 ? 3.549 -5.336 -13.110 1.00 84.94 202 LYS A C 1
ATOM 1522 O O . LYS A 1 202 ? 4.176 -4.510 -12.444 1.00 84.94 202 LYS A O 1
ATOM 1527 N N . VAL A 1 203 ? 2.301 -5.701 -12.870 1.00 84.69 203 VAL A N 1
ATOM 1528 C CA . VAL A 1 203 ? 1.453 -5.186 -11.804 1.00 84.69 203 VAL A CA 1
ATOM 1529 C C . VAL A 1 203 ? 1.218 -6.305 -10.797 1.00 84.69 203 VAL A C 1
ATOM 1531 O O . VAL A 1 203 ? 0.756 -7.391 -11.159 1.00 84.69 203 VAL A O 1
ATOM 1534 N N . VAL A 1 204 ? 1.536 -6.027 -9.537 1.00 81.62 204 VAL A N 1
ATOM 1535 C CA . VAL A 1 204 ? 1.263 -6.905 -8.397 1.00 81.62 204 VAL A CA 1
ATOM 1536 C C . VAL A 1 204 ? 0.168 -6.267 -7.558 1.00 81.62 204 VAL A C 1
ATOM 1538 O O . VAL A 1 204 ? 0.264 -5.088 -7.246 1.00 81.62 204 VAL A O 1
ATOM 1541 N N . VAL A 1 205 ? -0.867 -7.016 -7.193 1.00 84.81 205 VAL A N 1
ATOM 1542 C CA . VAL A 1 205 ? -1.969 -6.550 -6.336 1.00 84.81 205 VAL A CA 1
ATOM 1543 C C . VAL A 1 205 ? -2.104 -7.519 -5.179 1.00 84.81 205 VAL A C 1
ATOM 1545 O O . VAL A 1 205 ? -2.266 -8.718 -5.398 1.00 84.81 205 VAL A O 1
ATOM 1548 N N . ASP A 1 206 ? -1.993 -7.012 -3.952 1.00 81.75 206 ASP A N 1
ATOM 1549 C CA . ASP A 1 206 ? -2.071 -7.795 -2.712 1.00 81.75 206 ASP A CA 1
ATOM 1550 C C . ASP A 1 206 ? -1.164 -9.053 -2.702 1.00 81.75 206 ASP A C 1
ATOM 1552 O O . ASP A 1 206 ? -1.426 -10.028 -1.997 1.00 81.75 206 ASP A O 1
ATOM 1556 N N . GLY A 1 207 ? -0.061 -9.019 -3.462 1.00 72.50 207 GLY A N 1
ATOM 1557 C CA . GLY A 1 207 ? 0.925 -10.100 -3.572 1.00 72.50 207 GLY A CA 1
ATOM 1558 C C . GLY A 1 207 ? 0.760 -11.045 -4.771 1.00 72.50 207 GLY A C 1
ATOM 1559 O O . GLY A 1 207 ? 1.601 -11.926 -4.943 1.00 72.50 207 GLY A O 1
ATOM 1560 N N . GLU A 1 208 ? -0.256 -10.859 -5.616 1.00 75.44 208 GLU A N 1
ATOM 1561 C CA . GLU A 1 208 ? -0.491 -11.656 -6.829 1.00 75.44 208 GLU A CA 1
ATOM 1562 C C . GLU A 1 208 ? -0.156 -10.854 -8.097 1.00 75.44 208 GLU A C 1
ATOM 1564 O O . GLU A 1 208 ? -0.465 -9.667 -8.186 1.00 75.44 208 GLU A O 1
ATOM 1569 N N . ILE A 1 209 ? 0.462 -11.487 -9.101 1.00 80.75 209 ILE A N 1
ATOM 1570 C CA . ILE A 1 209 ? 0.769 -10.845 -10.395 1.00 80.75 209 ILE A CA 1
ATOM 1571 C C . ILE A 1 209 ? -0.473 -10.897 -11.286 1.00 80.75 209 ILE A C 1
ATOM 1573 O O . ILE A 1 209 ? -0.962 -11.987 -11.580 1.00 80.75 209 ILE A O 1
ATOM 1577 N N . LEU A 1 210 ? -0.942 -9.742 -11.766 1.00 82.31 210 LEU A N 1
ATOM 1578 C CA . LEU A 1 210 ? -2.231 -9.620 -12.471 1.00 82.31 210 LEU A CA 1
ATOM 1579 C C . LEU A 1 210 ? -2.137 -9.054 -13.897 1.00 82.31 210 LEU A C 1
ATOM 1581 O O . LEU A 1 210 ? -3.145 -8.686 -14.501 1.00 82.31 210 LEU A O 1
ATOM 1585 N N . GLY A 1 211 ? -0.929 -9.002 -14.449 1.00 88.50 211 GLY A N 1
ATOM 1586 C CA . GLY A 1 211 ? -0.659 -8.546 -15.811 1.00 88.50 211 GLY A CA 1
ATOM 1587 C C . GLY A 1 211 ? 0.347 -7.410 -15.824 1.00 88.50 211 GLY A C 1
ATOM 1588 O O . GLY A 1 211 ? 1.166 -7.295 -14.909 1.00 88.50 211 GLY A O 1
ATOM 1589 N N . ASN A 1 212 ? 0.297 -6.584 -16.866 1.00 93.06 212 ASN A N 1
ATOM 1590 C CA . ASN A 1 212 ? 1.179 -5.433 -17.021 1.00 93.06 212 ASN A CA 1
ATOM 1591 C C . ASN A 1 212 ? 0.407 -4.112 -17.027 1.00 93.06 212 ASN A C 1
ATOM 1593 O O . ASN A 1 212 ? -0.814 -4.079 -17.181 1.00 93.06 212 ASN A O 1
ATOM 1597 N N . THR A 1 213 ? 1.136 -3.009 -16.866 1.00 94.38 213 THR A N 1
ATOM 1598 C CA . THR A 1 213 ? 0.601 -1.668 -17.087 1.00 94.38 213 THR A CA 1
ATOM 1599 C C . THR A 1 213 ? 0.101 -1.519 -18.536 1.00 94.38 213 THR A C 1
ATOM 1601 O O . THR A 1 213 ? 0.677 -2.111 -19.452 1.00 94.38 213 THR A O 1
ATOM 1604 N N . PRO A 1 214 ? -0.954 -0.716 -18.778 1.00 96.44 214 PRO A N 1
ATOM 1605 C CA . PRO A 1 214 ? -1.609 0.189 -17.834 1.00 96.44 214 PRO A CA 1
ATOM 1606 C C . PRO A 1 214 ? -2.541 -0.502 -16.827 1.00 96.44 214 PRO A C 1
ATOM 1608 O O . PRO A 1 214 ? -3.159 -1.520 -17.127 1.00 96.44 214 PRO A O 1
ATOM 1611 N N . VAL A 1 215 ? -2.674 0.101 -15.645 1.00 96.25 215 VAL A N 1
ATOM 1612 C CA . VAL A 1 215 ? -3.640 -0.300 -14.612 1.00 96.25 215 VAL A CA 1
ATOM 1613 C C . VAL A 1 215 ? -4.365 0.924 -14.063 1.00 96.25 215 VAL A C 1
ATOM 1615 O O . VAL A 1 215 ? -3.755 1.973 -13.859 1.00 96.25 215 VAL A O 1
ATOM 1618 N N . GLU A 1 216 ? -5.668 0.794 -13.845 1.00 96.94 216 GLU A N 1
ATOM 1619 C CA . GLU A 1 216 ? -6.514 1.789 -13.185 1.00 96.94 216 GLU A CA 1
ATOM 1620 C C . GLU A 1 216 ? -6.940 1.269 -11.812 1.00 96.94 216 GLU A C 1
ATOM 1622 O O . GLU A 1 216 ? -7.339 0.113 -11.691 1.00 96.94 216 GLU A O 1
ATOM 1627 N N . VAL A 1 217 ? -6.854 2.107 -10.784 1.00 96.88 217 VAL A N 1
ATOM 1628 C CA . VAL A 1 217 ? -7.282 1.803 -9.420 1.00 96.88 217 VAL A CA 1
ATOM 1629 C C . VAL A 1 217 ? -8.303 2.842 -8.989 1.00 96.88 217 VAL A C 1
ATOM 1631 O O . VAL A 1 217 ? -8.063 4.039 -9.128 1.00 96.88 217 VAL A O 1
ATOM 1634 N N . GLU A 1 218 ? -9.435 2.381 -8.472 1.00 97.38 218 GLU A N 1
ATOM 1635 C CA . GLU A 1 218 ? -10.538 3.233 -8.024 1.00 97.38 218 GLU A CA 1
ATOM 1636 C C . GLU A 1 218 ? -11.038 2.766 -6.657 1.00 97.38 218 GLU A C 1
ATOM 1638 O O . GLU A 1 218 ? -11.290 1.571 -6.461 1.00 97.38 218 GLU A O 1
ATOM 1643 N N . VAL A 1 219 ? -11.161 3.707 -5.722 1.00 96.75 219 VAL A N 1
ATOM 1644 C CA . VAL A 1 219 ? -11.642 3.465 -4.361 1.00 96.75 219 VAL A CA 1
ATOM 1645 C C . VAL A 1 219 ? -13.138 3.175 -4.361 1.00 96.75 219 VAL A C 1
ATOM 1647 O O . VAL A 1 219 ? -13.929 3.743 -5.110 1.00 96.75 219 VAL A O 1
ATOM 1650 N N . VAL A 1 220 ? -13.532 2.280 -3.467 1.00 97.75 220 VAL A N 1
ATOM 1651 C CA . VAL A 1 220 ? -14.901 2.025 -3.043 1.00 97.75 220 VAL A CA 1
ATOM 1652 C C . VAL A 1 220 ? -14.985 2.426 -1.571 1.00 97.75 220 VAL A C 1
ATOM 1654 O O . VAL A 1 220 ? -14.629 1.613 -0.707 1.00 97.75 220 VAL A O 1
ATOM 1657 N N . PRO A 1 221 ? -15.445 3.658 -1.275 1.00 95.50 221 PRO A N 1
ATOM 1658 C CA . PRO A 1 221 ? -15.555 4.128 0.096 1.00 95.50 221 PRO A CA 1
ATOM 1659 C C . PRO A 1 221 ? -16.435 3.198 0.934 1.00 95.50 221 PRO A C 1
ATOM 1661 O O . PRO A 1 221 ? -17.534 2.821 0.515 1.00 95.50 221 PRO A O 1
ATOM 1664 N N . GLY A 1 222 ? -15.938 2.783 2.095 1.00 94.94 222 GLY A N 1
ATOM 1665 C CA . GLY A 1 222 ? -16.593 1.828 2.986 1.00 94.94 222 GLY A CA 1
ATOM 1666 C C . GLY A 1 222 ? -16.866 0.453 2.369 1.00 94.94 222 GLY A C 1
ATOM 1667 O O . GLY A 1 222 ? -17.811 -0.233 2.769 1.00 94.94 222 GLY A O 1
ATOM 1668 N N . GLY A 1 223 ? -16.065 0.038 1.384 1.00 95.44 223 GLY A N 1
ATOM 1669 C CA . GLY A 1 223 ? -16.243 -1.213 0.647 1.00 95.44 223 GLY A CA 1
ATOM 1670 C C . GLY A 1 223 ? -16.148 -2.488 1.495 1.00 95.44 223 GLY A C 1
ATOM 1671 O O . GLY A 1 223 ? -16.606 -3.546 1.053 1.00 95.44 223 GLY A O 1
ATOM 1672 N N . LEU A 1 224 ? -15.583 -2.422 2.707 1.00 95.94 224 LEU A N 1
ATOM 1673 C CA . LEU A 1 224 ? -15.410 -3.571 3.594 1.00 95.94 224 LEU A CA 1
ATOM 1674 C C . LEU A 1 224 ? -15.809 -3.267 5.041 1.00 95.94 224 LEU A C 1
ATOM 1676 O O . LEU A 1 224 ? -15.366 -2.304 5.655 1.00 95.94 224 LEU A O 1
ATOM 1680 N N . VAL A 1 225 ? -16.573 -4.186 5.640 1.00 96.31 225 VAL A N 1
ATOM 1681 C CA . VAL A 1 225 ? -16.835 -4.201 7.088 1.00 96.31 225 VAL A CA 1
ATOM 1682 C C . VAL A 1 225 ? -15.983 -5.284 7.739 1.00 96.31 225 VAL A C 1
ATOM 1684 O O . VAL A 1 225 ? -16.172 -6.483 7.488 1.00 96.31 225 VAL A O 1
ATOM 1687 N N . VAL A 1 226 ? -15.057 -4.882 8.604 1.00 96.56 226 VAL A N 1
ATOM 1688 C CA . VAL A 1 226 ? -14.086 -5.757 9.273 1.00 96.56 226 VAL A CA 1
ATOM 1689 C C . VAL A 1 226 ? -14.354 -5.798 10.773 1.00 96.56 226 VAL A C 1
ATOM 1691 O O . VAL A 1 226 ? -14.663 -4.786 11.391 1.00 96.56 226 VAL A O 1
ATOM 1694 N N . LEU A 1 227 ? -14.234 -6.984 11.368 1.00 97.25 227 LEU A N 1
ATOM 1695 C CA . LEU A 1 227 ? -14.229 -7.149 12.814 1.00 97.25 227 LEU A CA 1
ATOM 1696 C C . LEU A 1 227 ? -12.822 -6.857 13.328 1.00 97.25 227 LEU A C 1
ATOM 1698 O O . LEU A 1 227 ? -11.916 -7.674 13.153 1.00 97.25 227 LEU A O 1
ATOM 1702 N N . ALA A 1 228 ? -12.648 -5.676 13.908 1.00 94.88 228 ALA A N 1
ATOM 1703 C CA . ALA A 1 228 ? -11.367 -5.145 14.357 1.00 94.88 228 ALA A CA 1
ATOM 1704 C C . ALA A 1 228 ? -11.547 -4.399 15.691 1.00 94.88 228 ALA A C 1
ATOM 1706 O O . ALA A 1 228 ? -12.676 -4.036 16.045 1.00 94.88 228 ALA A O 1
ATOM 1707 N N . PRO A 1 229 ? -10.472 -4.168 16.465 1.00 91.44 229 PRO A N 1
ATOM 1708 C CA . PRO A 1 229 ? -10.533 -3.243 17.589 1.00 91.44 229 PRO A CA 1
ATOM 1709 C C . PRO A 1 229 ? -11.089 -1.887 17.142 1.00 91.44 229 PRO A C 1
ATOM 1711 O O . PRO A 1 229 ? -10.774 -1.418 16.047 1.00 91.44 229 PRO A O 1
ATOM 1714 N N . LEU A 1 230 ? -11.923 -1.267 17.983 1.00 82.56 230 LEU A N 1
ATOM 1715 C CA . LEU A 1 230 ? -12.363 0.097 17.709 1.00 82.56 230 LEU A CA 1
ATOM 1716 C C . LEU A 1 230 ? -11.143 1.016 17.779 1.00 82.56 230 LEU A C 1
ATOM 1718 O O . LEU A 1 230 ? -10.333 0.869 18.703 1.00 82.56 230 LEU A O 1
ATOM 1722 N N . PRO A 1 231 ? -10.999 1.933 16.821 1.00 72.56 231 PRO A N 1
ATOM 1723 C CA . PRO A 1 231 ? -9.912 2.880 16.869 1.00 72.56 231 PRO A CA 1
ATOM 1724 C C . PRO A 1 231 ? -10.048 3.825 18.059 1.00 72.56 231 PRO A C 1
ATOM 1726 O O . PRO A 1 231 ? -11.147 4.138 18.519 1.00 72.56 231 PRO A O 1
ATOM 1729 N N . ASN A 1 232 ? -8.910 4.306 18.551 1.00 76.56 232 ASN A N 1
ATOM 1730 C CA . ASN A 1 232 ? -8.907 5.466 19.426 1.00 76.56 232 ASN A CA 1
ATOM 1731 C C . ASN A 1 232 ? -9.142 6.706 18.548 1.00 76.56 232 ASN A C 1
ATOM 1733 O O . ASN A 1 232 ? -8.217 7.160 17.877 1.00 76.56 232 ASN A O 1
ATOM 1737 N N . GLU A 1 233 ? -10.376 7.222 18.530 1.00 69.69 233 GLU A N 1
ATOM 1738 C CA . GLU A 1 233 ? -10.784 8.332 17.654 1.00 69.69 233 GLU A CA 1
ATOM 1739 C C . GLU A 1 233 ? -9.871 9.563 17.771 1.00 69.69 233 GLU A C 1
ATOM 1741 O O . GLU A 1 233 ? -9.596 10.222 16.770 1.00 69.69 233 GLU A O 1
ATOM 1746 N N . GLU A 1 234 ? -9.379 9.883 18.975 1.00 71.31 234 GLU A N 1
ATOM 1747 C CA . GLU A 1 234 ? -8.495 11.039 19.181 1.00 71.31 234 GLU A CA 1
ATOM 1748 C C . GLU A 1 234 ? -7.106 10.795 18.570 1.00 71.31 234 GLU A C 1
ATOM 1750 O O . GLU A 1 234 ? -6.529 11.697 17.963 1.00 71.31 234 GLU A O 1
ATOM 1755 N N . GLU A 1 235 ? -6.587 9.567 18.657 1.00 70.38 235 GLU A N 1
ATOM 1756 C CA . GLU A 1 235 ? -5.327 9.202 18.004 1.00 70.38 235 GLU A CA 1
ATOM 1757 C C . GLU A 1 235 ? -5.451 9.145 16.482 1.00 70.38 235 GLU A C 1
ATOM 1759 O O . GLU A 1 235 ? -4.536 9.592 15.797 1.00 70.38 235 GLU A O 1
ATOM 1764 N N . GLU A 1 236 ? -6.545 8.610 15.935 1.00 69.12 236 GLU A N 1
ATOM 1765 C CA . GLU A 1 236 ? -6.730 8.545 14.480 1.00 69.12 236 GLU A CA 1
ATOM 1766 C C . GLU A 1 236 ? -6.920 9.929 13.868 1.00 69.12 236 GLU A C 1
ATOM 1768 O O . GLU A 1 236 ? -6.252 10.245 12.884 1.00 69.12 236 GLU A O 1
ATOM 1773 N N . LYS A 1 237 ? -7.728 10.799 14.489 1.00 70.06 237 LYS A N 1
ATOM 1774 C CA . LYS A 1 237 ? -7.857 12.195 14.043 1.00 70.06 237 LYS A CA 1
ATOM 1775 C C . LYS A 1 237 ? -6.522 12.931 14.101 1.00 70.06 237 LYS A C 1
ATOM 1777 O O . LYS A 1 237 ? -6.181 13.656 13.170 1.00 70.06 237 LYS A O 1
ATOM 1782 N N . LEU A 1 238 ? -5.742 12.726 15.165 1.00 70.62 238 LEU A N 1
ATOM 1783 C CA . LEU A 1 238 ? -4.410 13.316 15.275 1.00 70.62 238 LEU A CA 1
ATOM 1784 C C . LEU A 1 238 ? -3.470 12.804 14.172 1.00 70.62 238 LEU A C 1
ATOM 1786 O O . LEU A 1 238 ? -2.744 13.603 13.583 1.00 70.62 238 LEU A O 1
ATOM 1790 N N . ARG A 1 239 ? -3.500 11.502 13.864 1.00 68.75 239 ARG A N 1
ATOM 1791 C CA . ARG A 1 239 ? -2.698 10.911 12.780 1.00 68.75 239 ARG A CA 1
ATOM 1792 C C . ARG A 1 239 ? -3.107 11.442 11.409 1.00 68.75 239 ARG A C 1
ATOM 1794 O O . ARG A 1 239 ? -2.231 11.816 10.635 1.00 68.75 239 ARG A O 1
ATOM 1801 N N . ALA A 1 240 ? -4.407 11.529 11.128 1.00 69.94 240 ALA A N 1
ATOM 1802 C CA . ALA A 1 240 ? -4.925 12.081 9.877 1.00 69.94 240 ALA A CA 1
ATOM 1803 C C . ALA A 1 240 ? -4.478 13.537 9.681 1.00 69.94 240 ALA A C 1
ATOM 1805 O O . ALA A 1 240 ? -3.942 13.893 8.633 1.00 69.94 240 ALA A O 1
ATOM 1806 N N . LEU A 1 241 ? -4.589 14.353 10.734 1.00 75.38 241 LEU A N 1
ATOM 1807 C CA . LEU A 1 241 ? -4.137 15.743 10.723 1.00 75.38 241 LEU A CA 1
ATOM 1808 C C . LEU A 1 241 ? -2.624 15.857 10.481 1.00 75.38 241 LEU A C 1
ATOM 1810 O O . LEU A 1 241 ? -2.179 16.695 9.698 1.00 75.38 241 LEU A O 1
ATOM 1814 N N . GLN A 1 242 ? -1.826 15.015 11.144 1.00 72.75 242 GLN A N 1
ATOM 1815 C CA . GLN A 1 242 ? -0.375 14.967 10.945 1.00 72.75 242 GLN A CA 1
ATOM 1816 C C . GLN A 1 242 ? -0.010 14.584 9.507 1.00 72.75 242 GLN A C 1
ATOM 1818 O O . GLN A 1 242 ? 0.894 15.190 8.935 1.00 72.75 242 GLN A O 1
ATOM 1823 N N . ALA A 1 243 ? -0.724 13.623 8.914 1.00 68.44 243 ALA A N 1
ATOM 1824 C CA . ALA A 1 243 ? -0.507 13.200 7.536 1.00 68.44 243 ALA A CA 1
ATOM 1825 C C . ALA A 1 243 ? -0.832 14.318 6.533 1.00 68.44 243 ALA A C 1
ATOM 1827 O O . ALA A 1 243 ? 0.002 14.618 5.682 1.00 68.44 243 ALA A O 1
ATOM 1828 N N . LEU A 1 244 ? -1.985 14.984 6.677 1.00 73.75 244 LEU A N 1
ATOM 1829 C CA . LEU A 1 244 ? -2.383 16.101 5.811 1.00 73.75 244 LEU A CA 1
ATOM 1830 C C . LEU A 1 244 ? -1.389 17.267 5.882 1.00 73.75 244 LEU A C 1
ATOM 1832 O O . LEU A 1 244 ? -0.986 17.801 4.852 1.00 73.75 244 LEU A O 1
ATOM 1836 N N . ARG A 1 245 ? -0.938 17.642 7.087 1.00 77.62 245 ARG A N 1
ATOM 1837 C CA . ARG A 1 245 ? 0.067 18.708 7.250 1.00 77.62 245 ARG A CA 1
ATOM 1838 C C . ARG A 1 245 ? 1.399 18.349 6.601 1.00 77.62 245 ARG A C 1
ATOM 1840 O O . ARG A 1 245 ? 1.960 19.175 5.889 1.00 77.62 245 ARG A O 1
ATOM 1847 N N . ALA A 1 246 ? 1.877 17.125 6.825 1.00 70.12 246 ALA A N 1
ATOM 1848 C CA . ALA A 1 246 ? 3.122 16.651 6.231 1.00 70.12 246 ALA A CA 1
ATOM 1849 C C . ALA A 1 246 ? 3.042 16.590 4.697 1.00 70.12 246 ALA A C 1
ATOM 1851 O O . ALA A 1 246 ? 4.026 16.897 4.028 1.00 70.12 246 ALA A O 1
ATOM 1852 N N . GLU A 1 247 ? 1.892 16.212 4.130 1.00 70.38 247 GLU A N 1
ATOM 1853 C CA . GLU A 1 247 ? 1.672 16.232 2.681 1.00 70.38 247 GLU A CA 1
ATOM 1854 C C . GLU A 1 247 ? 1.680 17.672 2.142 1.00 70.38 247 GLU A C 1
ATOM 1856 O O . GLU A 1 247 ? 2.380 17.954 1.169 1.00 70.38 247 GLU A O 1
ATOM 1861 N N . LEU A 1 248 ? 0.964 18.597 2.795 1.00 79.50 248 LEU A N 1
ATOM 1862 C CA . LEU A 1 248 ? 0.889 20.000 2.378 1.00 79.50 248 LEU A CA 1
ATOM 1863 C C . LEU A 1 248 ? 2.261 20.680 2.367 1.00 79.50 248 LEU A C 1
ATOM 1865 O O . LEU A 1 248 ? 2.638 21.259 1.351 1.00 79.50 248 LEU A O 1
ATOM 1869 N N . GLU A 1 249 ? 3.009 20.569 3.467 1.00 76.75 249 GLU A N 1
ATOM 1870 C CA . GLU A 1 249 ? 4.346 21.158 3.611 1.00 76.75 249 GLU A CA 1
ATOM 1871 C C . GLU A 1 249 ? 5.280 20.700 2.479 1.00 76.75 249 GLU A C 1
ATOM 1873 O O . GLU A 1 249 ? 5.965 21.507 1.848 1.00 76.75 249 GLU A O 1
ATOM 1878 N N . ARG A 1 250 ? 5.240 19.406 2.138 1.00 68.38 250 ARG A N 1
ATOM 1879 C CA . ARG A 1 250 ? 6.054 18.838 1.053 1.00 68.38 250 ARG A CA 1
ATOM 1880 C C . ARG A 1 250 ? 5.626 19.323 -0.322 1.00 68.38 250 ARG A C 1
ATOM 1882 O O . ARG A 1 250 ? 6.487 19.614 -1.150 1.00 68.38 250 ARG A O 1
ATOM 1889 N N . LEU A 1 251 ? 4.321 19.372 -0.592 1.00 70.88 251 LEU A N 1
ATOM 1890 C CA . LEU A 1 251 ? 3.811 19.852 -1.877 1.00 70.88 251 LEU A CA 1
ATOM 1891 C C . LEU A 1 251 ? 4.211 21.310 -2.099 1.00 70.88 251 LEU A C 1
ATOM 1893 O O . LEU A 1 251 ? 4.678 21.648 -3.184 1.00 70.88 251 LEU A O 1
ATOM 1897 N N . GLU A 1 252 ? 4.082 22.151 -1.073 1.00 81.00 252 GLU A N 1
ATOM 1898 C CA . GLU A 1 252 ? 4.482 23.559 -1.124 1.00 81.00 252 GLU A CA 1
ATOM 1899 C C . GLU A 1 252 ? 5.984 23.707 -1.394 1.00 81.00 252 GLU A C 1
ATOM 1901 O O . GLU A 1 252 ? 6.366 24.420 -2.325 1.00 81.00 252 GLU A O 1
ATOM 1906 N N . GLN A 1 253 ? 6.826 22.955 -0.681 1.00 71.25 253 GLN A N 1
ATOM 1907 C CA . GLN A 1 253 ? 8.274 22.965 -0.890 1.00 71.25 253 GLN A CA 1
ATOM 1908 C C . GLN A 1 253 ? 8.674 22.469 -2.290 1.00 71.25 253 GLN A C 1
ATOM 1910 O O . GLN A 1 253 ? 9.524 23.069 -2.952 1.00 71.25 253 GLN A O 1
ATOM 1915 N N . PHE A 1 254 ? 8.056 21.389 -2.778 1.00 66.06 254 PHE A N 1
ATOM 1916 C CA . PHE A 1 254 ? 8.333 20.867 -4.116 1.00 66.06 254 PHE A CA 1
ATOM 1917 C C . PHE A 1 254 ? 7.950 21.879 -5.204 1.00 66.06 254 PHE A C 1
ATOM 1919 O O . PHE A 1 254 ? 8.724 22.081 -6.144 1.00 66.06 254 PHE A O 1
ATOM 1926 N N . ILE A 1 255 ? 6.780 22.517 -5.074 1.00 72.88 255 ILE A N 1
ATOM 1927 C CA . ILE A 1 255 ? 6.290 23.546 -6.005 1.00 72.88 255 ILE A CA 1
ATOM 1928 C C . ILE A 1 255 ? 7.230 24.756 -6.011 1.00 72.88 255 ILE A C 1
ATOM 1930 O O . ILE A 1 255 ? 7.538 25.277 -7.084 1.00 72.88 255 ILE A O 1
ATOM 1934 N N . GLU A 1 256 ? 7.717 25.180 -4.843 1.00 75.19 256 GLU A N 1
ATOM 1935 C CA . GLU A 1 256 ? 8.668 26.288 -4.719 1.00 75.19 256 GLU A CA 1
ATOM 1936 C C . GLU A 1 256 ? 10.003 25.984 -5.419 1.00 75.19 256 GLU A C 1
ATOM 1938 O O . GLU A 1 256 ? 10.533 26.830 -6.141 1.00 75.19 256 GLU A O 1
ATOM 1943 N N . GLN A 1 257 ? 10.529 24.766 -5.263 1.00 66.88 257 GLN A N 1
ATOM 1944 C CA . GLN A 1 257 ? 11.840 24.376 -5.797 1.00 66.88 257 GLN A CA 1
ATOM 1945 C C . GLN A 1 257 ? 11.827 24.011 -7.289 1.00 66.88 257 GLN A C 1
ATOM 1947 O O . GLN A 1 257 ? 12.779 24.315 -8.008 1.00 66.88 257 GLN A O 1
ATOM 1952 N N . ASN A 1 258 ? 10.775 23.340 -7.762 1.00 60.88 258 ASN A N 1
ATOM 1953 C CA . ASN A 1 258 ? 10.731 22.732 -9.100 1.00 60.88 258 ASN A CA 1
ATOM 1954 C C . ASN A 1 258 ? 9.728 23.408 -10.044 1.00 60.88 258 ASN A C 1
ATOM 1956 O O . ASN A 1 258 ? 9.632 23.037 -11.218 1.00 60.88 258 ASN A O 1
ATOM 1960 N N . GLY A 1 259 ? 8.997 24.406 -9.547 1.00 61.38 259 GLY A N 1
ATOM 1961 C CA . GLY A 1 259 ? 7.923 25.067 -10.267 1.00 61.38 259 GLY A CA 1
ATOM 1962 C C . GLY A 1 259 ? 6.603 24.298 -10.212 1.00 61.38 259 GLY A C 1
ATOM 1963 O O . GLY A 1 259 ? 6.525 23.110 -9.891 1.00 61.38 259 GLY A O 1
ATOM 1964 N N . SER A 1 260 ? 5.534 25.015 -10.548 1.00 60.62 260 SER A N 1
ATOM 1965 C CA . SER A 1 260 ? 4.169 24.506 -10.509 1.00 60.62 260 SER A CA 1
ATOM 1966 C C . SER A 1 260 ? 3.941 23.350 -11.482 1.00 60.62 260 SER A C 1
ATOM 1968 O O . SER A 1 260 ? 4.102 23.478 -12.699 1.00 60.62 260 SER A O 1
ATOM 1970 N N . ARG A 1 261 ? 3.480 22.228 -10.930 1.00 67.69 261 ARG A N 1
ATOM 1971 C CA . ARG A 1 261 ? 2.783 21.179 -11.670 1.00 67.69 261 ARG A CA 1
ATOM 1972 C C . ARG A 1 261 ? 1.320 21.266 -11.277 1.00 67.69 261 ARG A C 1
ATOM 1974 O O . ARG A 1 261 ? 0.993 21.112 -10.103 1.00 67.69 261 ARG A O 1
ATOM 1981 N N . GLY A 1 262 ? 0.436 21.523 -12.241 1.00 66.44 262 GLY A N 1
ATOM 1982 C CA . GLY A 1 262 ? -0.967 21.863 -11.966 1.00 66.44 262 GLY A CA 1
ATOM 1983 C C . GLY A 1 262 ? -1.742 20.810 -11.161 1.00 66.44 262 GLY A C 1
ATOM 1984 O O . GLY A 1 262 ? -2.763 21.133 -10.559 1.00 66.44 262 GLY A O 1
ATOM 1985 N N . ILE A 1 263 ? -1.267 19.561 -11.119 1.00 64.44 263 ILE A N 1
ATOM 1986 C CA . ILE A 1 263 ? -1.834 18.508 -10.270 1.00 64.44 263 ILE A CA 1
ATOM 1987 C C . ILE A 1 263 ? -1.448 18.669 -8.789 1.00 64.44 263 ILE A C 1
ATOM 1989 O O . ILE A 1 263 ? -2.287 18.483 -7.911 1.00 64.44 263 ILE A O 1
ATOM 1993 N N . LEU A 1 264 ? -0.207 19.082 -8.515 1.00 71.00 264 LEU A N 1
ATOM 1994 C CA . LEU A 1 264 ? 0.323 19.256 -7.162 1.00 71.00 264 LEU A CA 1
ATOM 1995 C C . LEU A 1 264 ? -0.292 20.488 -6.491 1.00 71.00 264 LEU A C 1
ATOM 1997 O O . LEU A 1 264 ? -0.654 20.429 -5.321 1.00 71.00 264 LEU A O 1
ATOM 2001 N N . GLU A 1 265 ? -0.502 21.575 -7.241 1.00 74.19 265 GLU A N 1
ATOM 2002 C CA . GLU A 1 265 ? -1.191 22.771 -6.732 1.00 74.19 265 GLU A CA 1
ATOM 2003 C C . GLU A 1 265 ? -2.643 22.496 -6.351 1.00 74.19 265 GLU A C 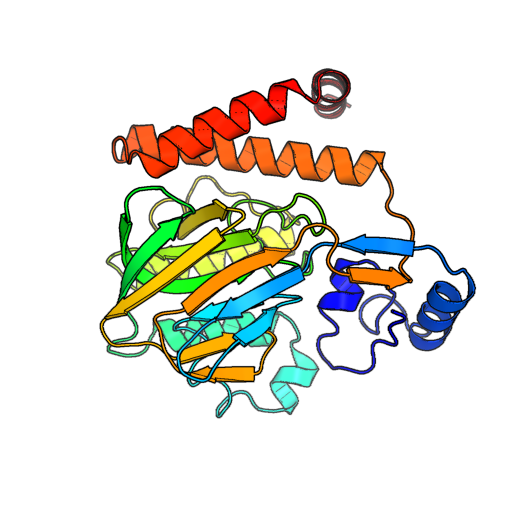1
ATOM 2005 O O . GLU A 1 265 ? -3.100 22.937 -5.297 1.00 74.19 265 GLU A O 1
ATOM 2010 N N . LYS A 1 266 ? -3.371 21.751 -7.193 1.00 71.31 266 LYS A N 1
ATOM 2011 C CA . LYS A 1 266 ? -4.751 21.357 -6.893 1.00 71.31 266 LYS A CA 1
ATOM 2012 C C . LYS A 1 266 ? -4.821 20.505 -5.633 1.00 71.31 266 LYS A C 1
ATOM 2014 O O . LYS A 1 266 ? -5.699 20.732 -4.807 1.00 71.31 266 LYS A O 1
ATOM 2019 N N . ARG A 1 267 ? -3.888 19.561 -5.467 1.00 74.19 267 ARG A N 1
ATOM 2020 C CA . ARG A 1 267 ? -3.817 18.733 -4.260 1.00 74.19 267 ARG A CA 1
ATOM 2021 C C . ARG A 1 267 ? -3.489 19.574 -3.026 1.00 74.19 267 ARG A C 1
ATOM 2023 O O . ARG A 1 267 ? -4.193 19.457 -2.031 1.00 74.19 267 ARG A O 1
ATOM 2030 N N . ALA A 1 268 ? -2.505 20.470 -3.111 1.00 79.62 268 ALA A N 1
ATOM 2031 C CA . ALA A 1 268 ? -2.174 21.383 -2.018 1.00 79.62 268 ALA A CA 1
ATOM 2032 C C . ALA A 1 268 ? -3.378 22.257 -1.624 1.00 79.62 268 ALA A C 1
ATOM 2034 O O . ALA A 1 268 ? -3.655 22.431 -0.442 1.00 79.62 268 ALA A O 1
ATOM 2035 N N . ALA A 1 269 ? -4.138 22.769 -2.598 1.00 80.31 269 ALA A N 1
ATOM 2036 C CA . ALA A 1 269 ? -5.361 23.524 -2.333 1.00 80.31 269 ALA A CA 1
ATOM 2037 C C . ALA A 1 269 ? -6.440 22.678 -1.634 1.00 80.31 269 ALA A C 1
ATOM 2039 O O . ALA A 1 269 ? -6.992 23.128 -0.635 1.00 80.31 269 ALA A O 1
ATOM 2040 N N . ALA A 1 270 ? -6.684 21.451 -2.103 1.00 75.12 270 ALA A N 1
ATOM 2041 C CA . ALA A 1 270 ? -7.649 20.541 -1.484 1.00 75.12 270 ALA A CA 1
ATOM 2042 C C . ALA A 1 270 ? -7.262 20.172 -0.042 1.00 75.12 270 ALA A C 1
ATOM 2044 O O . ALA A 1 270 ? -8.120 20.120 0.832 1.00 75.12 270 ALA A O 1
ATOM 2045 N N . ILE A 1 271 ? -5.971 19.965 0.237 1.00 78.31 271 ILE A N 1
ATOM 2046 C CA . ILE A 1 271 ? -5.505 19.678 1.601 1.00 78.31 271 ILE A CA 1
ATOM 2047 C C . ILE A 1 271 ? -5.724 20.880 2.524 1.00 78.31 271 ILE A C 1
ATOM 2049 O O . ILE A 1 271 ? -6.117 20.691 3.672 1.00 78.31 271 ILE A O 1
ATOM 2053 N N . ARG A 1 272 ? -5.496 22.114 2.048 1.00 85.56 272 ARG A N 1
ATOM 2054 C CA . ARG A 1 272 ? -5.777 23.319 2.850 1.00 85.56 272 ARG A CA 1
ATOM 2055 C C . ARG A 1 272 ? -7.248 23.377 3.263 1.00 85.56 272 ARG A C 1
ATOM 2057 O O . ARG A 1 272 ? -7.513 23.613 4.432 1.00 85.56 272 ARG A O 1
ATOM 2064 N N . GLU A 1 273 ? -8.165 23.079 2.343 1.00 82.19 273 GLU A N 1
ATOM 2065 C CA . GLU A 1 273 ? -9.605 22.997 2.628 1.00 82.19 273 GLU A CA 1
ATOM 2066 C C . GLU A 1 273 ? -9.924 21.885 3.643 1.00 82.19 273 GLU A C 1
ATOM 2068 O O . GLU A 1 273 ? -10.600 22.132 4.636 1.00 82.19 273 GLU A O 1
ATOM 2073 N N . GLN A 1 274 ? -9.353 20.685 3.479 1.00 75.81 274 GLN A N 1
ATOM 2074 C CA . GLN A 1 274 ? -9.528 19.584 4.438 1.00 75.81 274 GLN A CA 1
ATOM 2075 C C . GLN A 1 274 ? -9.018 19.933 5.845 1.00 75.81 274 GLN A C 1
ATOM 2077 O O . GLN A 1 274 ? -9.618 19.537 6.842 1.00 75.81 274 GLN A O 1
ATOM 2082 N N . LEU A 1 275 ? -7.914 20.678 5.956 1.00 82.06 275 LEU A N 1
ATOM 2083 C CA . LEU A 1 275 ? -7.362 21.101 7.247 1.00 82.06 275 LEU A CA 1
ATOM 2084 C C . LEU A 1 275 ? -8.258 22.118 7.976 1.00 82.06 275 LEU A C 1
ATOM 2086 O O . LEU A 1 275 ? -8.203 22.184 9.206 1.00 82.06 275 LEU A O 1
ATOM 2090 N N . GLU A 1 276 ? -9.097 22.871 7.259 1.00 81.25 276 GLU A N 1
ATOM 2091 C CA . GLU A 1 276 ? -10.071 23.796 7.857 1.00 81.25 276 GLU A CA 1
ATOM 2092 C C . GLU A 1 276 ? -11.208 23.058 8.592 1.00 81.25 276 GLU A C 1
ATOM 2094 O O . GLU A 1 276 ? -11.794 23.612 9.524 1.00 81.25 276 GLU A O 1
ATOM 2099 N N . GLU A 1 277 ? -11.472 21.788 8.260 1.00 73.38 277 GLU A N 1
ATOM 2100 C CA . GLU A 1 277 ? -12.498 20.955 8.909 1.00 73.38 277 GLU A CA 1
ATOM 2101 C C . GLU A 1 277 ? -12.087 20.420 10.300 1.00 73.38 277 GLU A C 1
ATOM 2103 O O . GLU A 1 277 ? -12.919 19.857 11.017 1.00 73.38 277 GLU A O 1
ATOM 2108 N N . TYR A 1 278 ? -10.834 20.632 10.736 1.00 68.06 278 TYR A N 1
ATOM 2109 C CA . TYR A 1 278 ? -10.298 20.162 12.028 1.00 68.06 278 TYR A CA 1
ATOM 2110 C C . TYR A 1 278 ? -9.892 21.300 12.996 1.00 68.06 278 TYR A C 1
ATOM 2112 O O . TYR A 1 278 ? -8.746 21.332 13.466 1.00 68.06 278 TYR A O 1
ATOM 2120 N N . PRO A 1 279 ? -10.798 22.225 13.370 1.00 57.81 279 PRO A N 1
ATOM 2121 C CA . PRO A 1 279 ? -10.451 23.397 14.181 1.00 57.81 279 PRO A CA 1
ATOM 2122 C C . PRO A 1 279 ? -9.942 23.038 15.591 1.00 57.81 279 PRO A C 1
ATOM 2124 O O . PRO A 1 279 ? -8.969 23.623 16.067 1.00 57.81 279 PRO A O 1
ATOM 2127 N N . ASP A 1 280 ? -10.526 22.022 16.235 1.00 55.31 280 ASP A N 1
ATOM 2128 C CA . ASP A 1 280 ? -10.322 21.725 17.667 1.00 55.31 280 ASP A CA 1
ATOM 2129 C C . ASP A 1 280 ? -8.994 21.012 18.004 1.00 55.31 280 ASP A C 1
ATOM 2131 O O . ASP A 1 280 ? -8.620 20.880 19.172 1.00 55.31 280 ASP A O 1
ATOM 2135 N N . LEU A 1 281 ? -8.256 20.527 16.999 1.00 51.28 281 LEU A N 1
ATOM 2136 C CA . LEU A 1 281 ? -6.967 19.838 17.182 1.00 51.28 281 LEU A CA 1
ATOM 2137 C C . LEU A 1 281 ? -5.759 20.711 16.810 1.00 51.28 281 LEU A C 1
ATOM 2139 O O . LEU A 1 281 ? -4.618 20.337 17.099 1.00 51.28 281 LEU A O 1
ATOM 2143 N N . MET A 1 282 ? -5.996 21.895 16.233 1.00 49.41 282 MET A N 1
ATOM 2144 C CA . MET A 1 282 ? -4.956 22.886 15.948 1.00 49.41 282 MET A CA 1
ATOM 2145 C C . MET A 1 282 ? -4.291 23.382 17.245 1.00 49.41 282 MET A C 1
ATOM 2147 O O . MET A 1 282 ? -3.061 23.431 17.309 1.00 49.41 282 MET A O 1
ATOM 2151 N N . GLU A 1 283 ? -5.078 23.646 18.297 1.00 46.81 283 GLU A N 1
ATOM 2152 C CA . GLU A 1 283 ? -4.603 24.176 19.589 1.00 46.81 283 GLU A CA 1
ATOM 2153 C C . GLU A 1 283 ? -3.831 23.146 20.434 1.00 46.81 283 GLU A C 1
ATOM 2155 O O . GLU A 1 283 ? -2.759 23.451 20.957 1.00 46.81 283 GLU A O 1
ATOM 2160 N N . LYS A 1 284 ? -4.293 21.889 20.513 1.00 44.97 284 LYS A N 1
ATOM 2161 C CA . LYS A 1 284 ? -3.662 20.860 21.370 1.00 44.97 284 LYS A CA 1
ATOM 2162 C C . LYS A 1 284 ? -2.265 20.416 20.906 1.00 44.97 284 LYS A C 1
ATOM 2164 O O . LYS A 1 284 ? -1.485 19.909 21.713 1.00 44.97 284 LYS A O 1
ATOM 2169 N N . SER A 1 285 ? -1.928 20.583 19.622 1.00 40.91 285 SER A N 1
ATOM 2170 C CA . SER A 1 285 ? -0.584 20.259 19.103 1.00 40.91 285 SER A CA 1
ATOM 2171 C C . SER A 1 285 ? 0.488 21.270 19.533 1.00 40.91 285 SER A C 1
ATOM 2173 O O . SER A 1 285 ? 1.661 20.913 19.625 1.00 40.91 285 SER A O 1
ATOM 2175 N N . VAL A 1 286 ? 0.083 22.506 19.850 1.00 39.97 286 VAL A N 1
ATOM 2176 C CA . VAL A 1 286 ? 0.986 23.582 20.286 1.00 39.97 286 VAL A CA 1
ATOM 2177 C C . VAL A 1 286 ? 1.343 23.444 21.770 1.00 39.97 286 VAL A C 1
ATOM 2179 O O . VAL A 1 286 ? 2.456 23.777 22.163 1.00 39.97 286 VAL A O 1
ATOM 2182 N N . GLU A 1 287 ? 0.457 22.883 22.598 1.00 35.50 287 GLU A N 1
ATOM 2183 C CA . GLU A 1 287 ? 0.729 22.694 24.033 1.00 35.50 287 GLU A CA 1
ATOM 2184 C C . GLU A 1 287 ? 1.670 21.516 24.343 1.00 35.50 287 GLU A C 1
ATOM 2186 O O . GLU A 1 287 ? 2.388 21.555 25.339 1.00 35.50 287 GLU A O 1
ATOM 2191 N N . LYS A 1 288 ? 1.735 20.477 23.495 1.00 37.62 288 LYS A N 1
ATOM 2192 C CA . LYS A 1 288 ? 2.606 19.305 23.740 1.00 37.62 288 LYS A CA 1
ATOM 2193 C C . LYS A 1 288 ? 4.066 19.474 23.307 1.00 37.62 288 LYS A C 1
ATOM 2195 O O . LYS A 1 288 ? 4.873 18.602 23.610 1.00 37.62 288 LYS A O 1
ATOM 2200 N N . SER A 1 289 ? 4.425 20.560 22.625 1.00 32.38 289 SER A N 1
ATOM 2201 C CA . SER A 1 289 ? 5.819 20.854 22.251 1.00 32.38 289 SER A CA 1
ATOM 2202 C C . SER A 1 289 ? 6.600 21.625 23.329 1.00 32.38 289 SER A C 1
ATOM 2204 O O . SER A 1 289 ? 7.795 21.854 23.154 1.00 32.38 289 SER A O 1
ATOM 2206 N N . TRP A 1 290 ? 5.966 21.962 24.462 1.00 33.12 290 TRP A N 1
ATOM 2207 C CA . TRP A 1 290 ? 6.570 22.707 25.581 1.00 33.12 290 TRP A CA 1
ATOM 2208 C C . TRP A 1 290 ? 6.302 22.090 26.969 1.00 33.12 290 TRP A C 1
ATOM 2210 O O . TRP A 1 290 ? 6.246 22.816 27.964 1.00 33.12 290 TRP A O 1
ATOM 2220 N N . GLY A 1 291 ? 6.135 20.764 27.048 1.00 31.95 291 GLY A N 1
ATOM 2221 C CA . GLY A 1 291 ? 5.931 20.021 28.302 1.00 31.95 291 GLY A CA 1
ATOM 2222 C C . GLY A 1 291 ? 6.935 18.900 28.501 1.00 31.95 291 GLY A C 1
ATOM 2223 O O . GLY A 1 291 ? 7.057 18.072 27.572 1.00 31.95 291 GLY A O 1
#

pLDDT: mean 73.57, std 18.14, range [31.95, 97.81]

Organism: NCBI:txid63592

Radius of gyration: 18.76 Å; chains: 1; bounding box: 41×45×50 Å

InterPro domains:
  IPR001206 Diacylglycerol kinase, catalytic domain [PF00781] (1-46)
  IPR001206 Diacylglycerol kinase, catalytic domain [PS50146] (1-53)
  IPR004363 Methylglyoxal synthase [PTHR30492] (1-232)
  IPR016064 NAD kinase/diacylglycerol kinase-like domain superfamily [SSF111331] (1-229)
  IPR017438 Inorganic polyphosphate/ATP-NAD kinase, N-terminal [G3DSA:3.40.50.10330] (1-50)
  IPR045540 YegS/DAGK, C-terminal domain [PF19279] (63-227)

Secondary structure (DSSP, 8-state):
------SSS-HHHHHTT---TTT-TTHHHHHHHHHHHT-EEEEEEEEEEETTEEEEESSEEEESTTTT-TTTS-HHHHHHHTHHHHHHHHHHHHTSTT--EEEEEEETTSPPEEEEEEEEEEESS--TT-GGGSTTS---TTSS-EEEEEEE-S-HHHHHHHHHHHHHHHHHHS----TT-TTTEEEEEESEEEEEEES--EEEETTEEEEES-EEEEEEEEEEEEE-PPP-HHHHHHHHHHHHHHHHHHHHHHHHHH---HHHHHHHHHHHHHHHT-HHHHTHHHHTT--

Foldseek 3Di:
DADQQPDLQSFLCLLQVQFDPVHDPVSRVSSVVLVVVVDKDQFKWKWKQDDQGIDIFQFKKKWLLQQPLVPPQPPVNSNPPHLVSSLVSSLVSLPDDPLKWWKWKDFDPDDIDIFIFNMKMKTLTGRLLNQQQCALAGRDGAPLKIKMKTFGDDDSVLSSVLSVVQNVCCVPPVDSDDPPNLRTMDIDMHQKMWMAIVVWTWMAGPRRTRGTDGMIMHMDRSPDIYSGPDDPVVVSVVRVLRRLVSLLVSLVVCCVPPNDDPVSVVRNVVSVVVNVVPPPVVVVVVVVVPD

Sequence (291 aa):
MGIIPRGTANAFASALGIPSHLTSLDYIREACEVILRGNQRVVDAAWATGEWGKWPLTLLLGIGLEAETVDMADRDMKNKLGVLAYMFAGMQAITREGAMFELRVELGDSRFETTKSYAVTVANIAPATSVLSQGLGQVIPDDGLLEIMAFVGNEKERAMAGIFDLAVKQILFKSAVGEENLESVMGVRSDKIKVTADPPQKVVVDGEILGNTPVEVEVVPGGLVVLAPLPNEEEEKLRALQALRAELERLEQFIEQNGSRGILEKRAAAIREQLEEYPDLMEKSVEKSWG